Protein AF-A0A7Z9K9P8-F1 (afdb_monomer)

Structure (mmCIF, N/CA/C/O backbone):
data_AF-A0A7Z9K9P8-F1
#
_entry.id   AF-A0A7Z9K9P8-F1
#
loop_
_atom_site.group_PDB
_atom_site.id
_atom_site.type_symbol
_atom_site.label_atom_id
_atom_site.label_alt_id
_atom_site.label_comp_id
_atom_site.label_asym_id
_atom_site.label_entity_id
_atom_site.label_seq_id
_atom_site.pdbx_PDB_ins_code
_atom_site.Cartn_x
_atom_site.Cartn_y
_atom_site.Cartn_z
_atom_site.occupancy
_atom_site.B_iso_or_equiv
_atom_site.auth_seq_id
_atom_site.auth_comp_id
_atom_site.auth_asym_id
_atom_site.auth_atom_id
_atom_site.pdbx_PDB_model_num
ATOM 1 N N . MET A 1 1 ? 4.146 25.898 36.135 1.00 44.81 1 MET A N 1
ATOM 2 C CA . MET A 1 1 ? 5.084 26.473 35.140 1.00 44.81 1 MET A CA 1
ATOM 3 C C . MET A 1 1 ? 5.268 25.605 33.875 1.00 44.81 1 MET A C 1
ATOM 5 O O . MET A 1 1 ? 6.168 25.877 33.100 1.00 44.81 1 MET A O 1
ATOM 9 N N . LEU A 1 2 ? 4.403 24.607 33.607 1.00 42.59 2 LEU A N 1
ATOM 10 C CA . LEU A 1 2 ? 4.581 23.624 32.514 1.00 42.59 2 LEU A CA 1
ATOM 11 C C . LEU A 1 2 ? 3.481 23.648 31.428 1.00 42.59 2 LEU A C 1
ATOM 13 O O . LEU A 1 2 ? 3.519 22.855 30.497 1.00 42.59 2 LEU A O 1
ATOM 17 N N . LEU A 1 3 ? 2.518 24.574 31.511 1.00 40.06 3 LEU A N 1
ATOM 18 C CA . LEU A 1 3 ? 1.342 24.609 30.624 1.00 40.06 3 LEU A CA 1
ATOM 19 C C . LEU A 1 3 ? 1.430 25.613 29.456 1.00 40.06 3 LEU A C 1
ATOM 21 O O . LEU A 1 3 ? 0.512 25.674 28.650 1.00 40.06 3 LEU A O 1
ATOM 25 N N . LYS A 1 4 ? 2.536 26.359 29.304 1.00 44.78 4 LYS A N 1
ATOM 26 C CA . LYS A 1 4 ? 2.727 27.322 28.193 1.00 44.78 4 LYS A CA 1
ATOM 27 C C . LYS A 1 4 ? 3.450 26.760 26.956 1.00 44.78 4 LYS A C 1
ATOM 29 O O . LYS A 1 4 ? 3.577 27.465 25.965 1.00 44.78 4 LYS A O 1
ATOM 34 N N . ALA A 1 5 ? 3.901 25.503 26.972 1.00 44.62 5 ALA A N 1
ATOM 35 C CA . ALA A 1 5 ? 4.662 24.915 25.858 1.00 44.62 5 ALA A CA 1
ATOM 36 C C . ALA A 1 5 ? 3.791 24.312 24.730 1.00 44.62 5 ALA A C 1
ATOM 38 O O . ALA A 1 5 ? 4.327 23.848 23.724 1.00 44.62 5 ALA A O 1
ATOM 39 N N . LEU A 1 6 ? 2.460 24.304 24.880 1.00 45.28 6 LEU A N 1
ATOM 40 C CA . LEU A 1 6 ? 1.527 23.705 23.912 1.00 45.28 6 LEU A CA 1
ATOM 41 C C . LEU A 1 6 ? 0.797 24.711 23.014 1.00 45.28 6 LEU A C 1
ATOM 43 O O . LEU A 1 6 ? 0.073 24.297 22.111 1.00 45.28 6 LEU A O 1
ATOM 47 N N . GLU A 1 7 ? 1.061 26.009 23.149 1.00 47.69 7 GLU A N 1
ATOM 48 C CA . GLU A 1 7 ? 0.763 26.959 22.077 1.00 47.69 7 GLU A CA 1
ATOM 49 C C . GLU A 1 7 ? 1.866 26.858 21.019 1.00 47.69 7 GLU A C 1
ATOM 51 O O . GLU A 1 7 ? 2.781 27.680 20.951 1.00 47.69 7 GLU A O 1
ATOM 56 N N . ARG A 1 8 ? 1.815 25.816 20.179 1.00 53.78 8 ARG A N 1
ATOM 57 C CA . ARG A 1 8 ? 2.626 25.773 18.957 1.00 53.78 8 ARG A CA 1
ATOM 58 C C . ARG A 1 8 ? 2.158 26.902 18.036 1.00 53.78 8 ARG A C 1
ATOM 60 O O . ARG A 1 8 ? 1.353 26.683 17.131 1.00 53.78 8 ARG A O 1
ATOM 67 N N . LYS A 1 9 ? 2.692 28.112 18.235 1.00 54.56 9 LYS A N 1
ATOM 68 C CA . LYS A 1 9 ? 2.815 29.104 17.162 1.00 54.56 9 LYS A CA 1
ATOM 69 C C . LYS A 1 9 ? 3.374 28.355 15.958 1.00 54.56 9 LYS A C 1
ATOM 71 O O . LYS A 1 9 ? 4.370 27.650 16.098 1.00 54.56 9 LYS A O 1
ATOM 76 N N . LYS A 1 10 ? 2.696 28.462 14.813 1.00 56.81 10 LYS A N 1
ATOM 77 C CA . LYS A 1 10 ? 3.129 27.909 13.523 1.00 56.81 10 LYS A CA 1
ATOM 78 C C . LYS A 1 10 ? 4.604 28.288 13.349 1.00 56.81 10 LYS A C 1
ATOM 80 O O . LYS A 1 10 ? 4.901 29.461 13.131 1.00 56.81 10 LYS A O 1
ATOM 85 N N . ALA A 1 11 ? 5.513 27.347 13.596 1.00 57.84 11 ALA A N 1
ATOM 86 C CA . ALA A 1 11 ? 6.936 27.639 13.585 1.00 57.84 11 ALA A CA 1
ATOM 87 C C . ALA A 1 11 ? 7.281 28.064 12.156 1.00 57.84 11 ALA A C 1
ATOM 89 O O . ALA A 1 11 ? 7.045 27.296 11.225 1.00 57.84 11 ALA A O 1
ATOM 90 N N . ARG A 1 12 ? 7.735 29.311 11.979 1.00 62.75 12 ARG A N 1
ATOM 91 C CA . ARG A 1 12 ? 8.287 29.768 10.703 1.00 62.75 12 ARG A CA 1
ATOM 92 C C . ARG A 1 12 ? 9.602 29.022 10.517 1.00 62.75 12 ARG A C 1
ATOM 94 O O . ARG A 1 12 ? 10.593 29.357 11.154 1.00 62.75 12 ARG A O 1
ATOM 101 N N . ASP A 1 13 ? 9.569 27.953 9.739 1.00 73.88 13 ASP A N 1
ATOM 102 C CA . ASP A 1 13 ? 10.764 27.262 9.267 1.00 73.88 13 ASP A CA 1
ATOM 103 C C . ASP A 1 13 ? 11.198 27.824 7.903 1.00 73.88 13 ASP A C 1
ATOM 105 O O . ASP A 1 13 ? 10.474 28.592 7.268 1.00 73.88 13 ASP A O 1
ATOM 109 N N . GLN A 1 14 ? 12.367 27.410 7.416 1.00 66.50 14 GLN A N 1
ATOM 110 C CA . GLN A 1 14 ? 12.880 27.805 6.096 1.00 66.50 14 GLN A CA 1
ATOM 111 C C . GLN A 1 14 ? 11.929 27.461 4.927 1.00 66.50 14 GLN A C 1
ATOM 113 O O . GLN A 1 14 ? 12.012 28.053 3.856 1.00 66.50 14 GLN A O 1
ATOM 118 N N . PHE A 1 15 ? 10.987 26.529 5.121 1.00 65.19 15 PHE A N 1
ATOM 119 C CA . PHE A 1 15 ? 9.972 26.156 4.129 1.00 65.19 15 PHE A CA 1
ATOM 120 C C . PHE A 1 15 ? 8.717 27.036 4.209 1.00 65.19 15 PHE A C 1
ATOM 122 O O . PHE A 1 15 ? 7.869 27.025 3.310 1.00 65.19 15 PHE A O 1
ATOM 129 N N . SER A 1 16 ? 8.560 27.798 5.288 1.00 66.50 16 SER A N 1
ATOM 130 C CA . SER A 1 16 ? 7.449 28.720 5.511 1.00 66.50 16 SER A CA 1
ATOM 131 C C . SER A 1 16 ? 7.547 29.962 4.626 1.00 66.50 16 SER A C 1
ATOM 133 O O . SER A 1 16 ? 6.512 30.549 4.321 1.00 66.50 16 SER A O 1
ATOM 135 N N . GLU A 1 17 ? 8.749 30.293 4.150 1.00 68.75 17 GLU A N 1
ATOM 136 C CA . GLU A 1 17 ? 9.044 31.478 3.330 1.00 68.75 17 GLU A CA 1
ATOM 137 C C . GLU A 1 17 ? 9.094 31.186 1.819 1.00 68.75 17 GLU A C 1
ATOM 139 O O . GLU A 1 17 ? 9.110 32.103 1.006 1.00 68.75 17 GLU A O 1
ATOM 144 N N . GLN A 1 18 ? 9.022 29.915 1.407 1.00 80.50 18 GLN A N 1
ATOM 145 C CA . GLN A 1 18 ? 9.079 29.530 -0.008 1.00 80.50 18 GLN A CA 1
ATOM 146 C C . GLN A 1 18 ? 7.688 29.387 -0.638 1.00 80.50 18 GLN A C 1
ATOM 148 O O . GLN A 1 18 ? 7.289 28.315 -1.103 1.00 80.50 18 GLN A O 1
ATOM 153 N N . ALA A 1 19 ? 6.921 30.480 -0.632 1.00 79.25 19 ALA A N 1
ATOM 154 C CA . ALA A 1 19 ? 5.585 30.523 -1.233 1.00 79.25 19 ALA A CA 1
ATOM 155 C C . ALA A 1 19 ? 5.605 30.148 -2.726 1.00 79.25 19 ALA A C 1
ATOM 157 O O . ALA A 1 19 ? 4.721 29.432 -3.199 1.00 79.25 19 ALA A O 1
ATOM 158 N N . GLU A 1 20 ? 6.645 30.570 -3.446 1.00 81.94 20 GLU A N 1
ATOM 159 C CA . GLU A 1 20 ? 6.825 30.275 -4.866 1.00 81.94 20 GLU A CA 1
ATOM 160 C C . GLU A 1 20 ? 7.109 28.788 -5.118 1.00 81.94 20 GLU A C 1
ATOM 162 O O . GLU A 1 20 ? 6.416 28.162 -5.915 1.00 81.94 20 GLU A O 1
ATOM 167 N N . VAL A 1 21 ? 8.017 28.172 -4.351 1.00 83.62 21 VAL A N 1
ATOM 168 C CA . VAL A 1 21 ? 8.297 26.728 -4.455 1.00 83.62 21 VAL A CA 1
ATOM 169 C C . VAL A 1 21 ? 7.072 25.895 -4.083 1.00 83.62 21 VAL A C 1
ATOM 171 O O . VAL A 1 21 ? 6.762 24.928 -4.773 1.00 83.62 21 VAL A O 1
ATOM 174 N N . LYS A 1 22 ? 6.300 26.285 -3.058 1.00 81.69 22 LYS A N 1
ATOM 175 C CA . LYS A 1 22 ? 5.018 25.624 -2.745 1.00 81.69 22 LYS A CA 1
ATOM 176 C C . LYS A 1 22 ? 4.034 25.705 -3.907 1.00 81.69 22 LYS A C 1
ATOM 178 O O . LYS A 1 22 ? 3.372 24.712 -4.200 1.00 81.69 22 LYS A O 1
ATOM 183 N N . LYS A 1 23 ? 3.948 26.856 -4.577 1.00 83.94 23 LYS A N 1
ATOM 184 C CA . LYS A 1 23 ? 3.098 27.042 -5.760 1.00 83.94 23 LYS A CA 1
ATOM 185 C C . LYS A 1 23 ? 3.571 26.175 -6.931 1.00 83.94 23 LYS A C 1
ATOM 187 O O . LYS A 1 23 ? 2.741 25.538 -7.572 1.00 83.94 23 LYS A O 1
ATOM 192 N N . MET A 1 24 ? 4.882 26.094 -7.168 1.00 85.62 24 MET A N 1
ATOM 193 C CA . MET A 1 24 ? 5.468 25.223 -8.194 1.00 85.62 24 MET A CA 1
ATOM 194 C C . MET A 1 24 ? 5.186 23.745 -7.907 1.00 85.62 24 MET A C 1
ATOM 196 O O . MET A 1 24 ? 4.697 23.041 -8.784 1.00 85.62 24 MET A O 1
ATOM 200 N N . LEU A 1 25 ? 5.423 23.287 -6.673 1.00 82.56 25 LEU A N 1
ATOM 201 C CA . LEU A 1 25 ? 5.146 21.911 -6.250 1.00 82.56 25 LEU A CA 1
ATOM 202 C C . LEU A 1 25 ? 3.655 21.569 -6.353 1.00 82.56 25 LEU A C 1
ATOM 204 O O . LEU A 1 25 ? 3.314 20.478 -6.797 1.00 82.56 25 LEU A O 1
ATOM 208 N N . ALA A 1 26 ? 2.766 22.502 -5.998 1.00 80.38 26 ALA A N 1
ATOM 209 C CA . ALA A 1 26 ? 1.322 22.320 -6.137 1.00 80.38 26 ALA A CA 1
ATOM 210 C C . ALA A 1 26 ? 0.867 22.204 -7.604 1.00 80.38 26 ALA A C 1
ATOM 212 O O . ALA A 1 26 ? -0.160 21.585 -7.873 1.00 80.38 26 ALA A O 1
ATOM 213 N N . GLY A 1 27 ? 1.628 22.772 -8.546 1.00 79.25 27 GLY A N 1
ATOM 214 C CA . GLY A 1 27 ? 1.400 22.629 -9.986 1.00 79.25 27 GLY A CA 1
ATOM 215 C C . GLY A 1 27 ? 1.929 21.320 -10.587 1.00 79.25 27 GLY A C 1
ATOM 216 O O . GLY A 1 27 ? 1.669 21.039 -11.757 1.00 79.25 27 GLY A O 1
ATOM 217 N N . ILE A 1 28 ? 2.666 20.502 -9.824 1.00 79.44 28 ILE A N 1
ATOM 218 C CA . ILE A 1 28 ? 3.122 19.186 -10.285 1.00 79.44 28 ILE A CA 1
ATOM 219 C C . ILE A 1 28 ? 1.962 18.203 -10.158 1.00 79.44 28 ILE A C 1
ATOM 221 O O . ILE A 1 28 ? 1.653 17.696 -9.080 1.00 79.44 28 ILE A O 1
ATOM 225 N N . HIS A 1 29 ? 1.334 17.899 -11.288 1.00 71.69 29 HIS A N 1
ATOM 226 C CA . HIS A 1 29 ? 0.269 16.909 -11.354 1.00 71.69 29 HIS A CA 1
ATOM 227 C C . HIS A 1 29 ? 0.809 15.511 -11.668 1.00 71.69 29 HIS A C 1
ATOM 229 O O . HIS A 1 29 ? 1.752 15.334 -12.447 1.00 71.69 29 HIS A O 1
ATOM 235 N N . ALA A 1 30 ? 0.177 14.498 -11.074 1.00 72.62 30 ALA A N 1
ATOM 236 C CA . ALA A 1 30 ? 0.444 13.108 -11.400 1.00 72.62 30 ALA A CA 1
ATOM 237 C C . ALA A 1 30 ? -0.006 12.819 -12.842 1.00 72.62 30 ALA A C 1
ATOM 239 O O . ALA A 1 30 ? -1.196 12.802 -13.163 1.00 72.62 30 ALA A O 1
ATOM 240 N N . ASN A 1 31 ? 0.966 12.558 -13.710 1.00 84.88 31 ASN A N 1
ATOM 241 C CA . ASN A 1 31 ? 0.758 12.148 -15.094 1.00 84.88 31 ASN A CA 1
ATOM 242 C C . ASN A 1 31 ? 1.193 10.694 -15.271 1.00 84.88 31 ASN A C 1
ATOM 244 O O . ASN A 1 31 ? 2.074 10.218 -14.554 1.00 84.88 31 ASN A O 1
ATOM 248 N N . ASN A 1 32 ? 0.609 10.008 -16.254 1.00 91.00 32 ASN A N 1
ATOM 249 C CA . ASN A 1 32 ? 1.059 8.675 -16.642 1.00 91.00 32 ASN A CA 1
ATOM 250 C C . ASN A 1 32 ? 2.528 8.748 -17.097 1.00 91.00 32 ASN A C 1
ATOM 252 O O . ASN A 1 32 ? 2.847 9.497 -18.021 1.00 91.00 32 ASN A O 1
ATOM 256 N N . LYS A 1 33 ? 3.414 7.962 -16.482 1.00 94.31 33 LYS A N 1
ATOM 257 C CA . LYS A 1 33 ? 4.831 7.864 -16.874 1.00 94.31 33 LYS A CA 1
ATOM 258 C C . LYS A 1 33 ? 5.171 6.445 -17.321 1.00 94.31 33 LYS A C 1
ATOM 260 O O . LYS A 1 33 ? 4.563 5.473 -16.868 1.00 94.31 33 LYS A O 1
ATOM 265 N N . LYS A 1 34 ? 6.160 6.336 -18.205 1.00 96.31 34 LYS A N 1
ATOM 266 C CA . LYS A 1 34 ? 6.784 5.076 -18.609 1.00 96.31 34 LYS A CA 1
ATOM 267 C C . LYS A 1 34 ? 8.296 5.270 -18.625 1.00 96.31 34 LYS A C 1
ATOM 269 O O . LYS A 1 34 ? 8.772 6.234 -19.216 1.00 96.31 34 LYS A O 1
ATOM 274 N N . LEU A 1 35 ? 9.024 4.359 -17.998 1.00 96.69 35 LEU A N 1
ATOM 275 C CA . LEU A 1 35 ? 10.483 4.286 -18.024 1.00 96.69 35 LEU A CA 1
ATOM 276 C C . LEU A 1 35 ? 10.893 2.926 -18.589 1.00 96.69 35 LEU A C 1
ATOM 278 O O . LEU A 1 35 ? 10.185 1.938 -18.401 1.00 96.69 35 LEU A O 1
ATOM 282 N N . SER A 1 36 ? 12.018 2.867 -19.293 1.00 96.69 36 SER A N 1
ATOM 283 C CA . SER A 1 36 ? 12.613 1.606 -19.728 1.00 96.69 36 SER A CA 1
ATOM 284 C C . SER A 1 36 ? 14.124 1.744 -19.848 1.00 96.69 36 SER A C 1
ATOM 286 O O . SER A 1 36 ? 14.617 2.818 -20.185 1.00 96.69 36 SER A O 1
ATOM 288 N N . ASN A 1 37 ? 14.843 0.658 -19.576 1.00 95.25 37 ASN A N 1
ATOM 289 C CA . ASN A 1 37 ? 16.29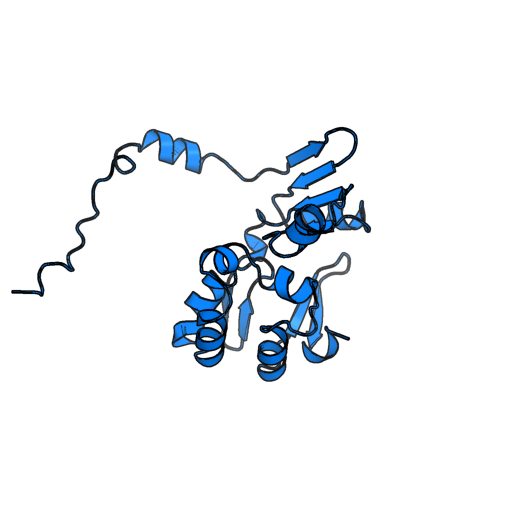7 0.559 -19.723 1.00 95.25 37 ASN A CA 1
ATOM 290 C C . ASN A 1 37 ? 16.715 -0.562 -20.700 1.00 95.25 37 ASN A C 1
ATOM 292 O O . ASN A 1 37 ? 17.848 -1.027 -20.650 1.00 95.25 37 ASN A O 1
ATOM 296 N N . GLY A 1 38 ? 15.792 -1.042 -21.544 1.00 93.12 38 GLY A N 1
ATOM 297 C CA . GLY A 1 38 ? 16.009 -2.160 -22.473 1.00 93.12 38 GLY A CA 1
ATOM 298 C C . GLY A 1 38 ? 15.794 -3.554 -21.869 1.00 93.12 38 GLY A C 1
ATOM 299 O O . GLY A 1 38 ? 15.441 -4.471 -22.602 1.00 93.12 38 GLY A O 1
ATOM 300 N N . ILE A 1 39 ? 15.932 -3.706 -20.549 1.00 93.50 39 ILE A N 1
ATOM 301 C CA . ILE A 1 39 ? 15.740 -4.982 -19.830 1.00 93.50 39 ILE A CA 1
ATOM 302 C C . ILE A 1 39 ? 14.436 -4.966 -19.022 1.00 93.50 39 ILE A C 1
ATOM 304 O O . ILE A 1 39 ? 13.749 -5.977 -18.902 1.00 93.50 39 ILE A O 1
ATOM 308 N N . GLN A 1 40 ? 14.088 -3.805 -18.473 1.00 96.44 40 GLN A N 1
ATOM 309 C CA . GLN A 1 40 ? 12.906 -3.583 -17.658 1.00 96.44 40 GLN A CA 1
ATOM 310 C C . GLN A 1 40 ? 12.069 -2.444 -18.228 1.00 96.44 40 GLN A C 1
ATOM 312 O O . GLN A 1 40 ? 12.575 -1.490 -18.837 1.00 96.44 40 GLN A O 1
ATOM 317 N N . VAL A 1 41 ? 10.771 -2.534 -17.984 1.00 98.00 41 VAL A N 1
ATOM 318 C CA . VAL A 1 41 ? 9.789 -1.499 -18.265 1.00 98.00 41 VAL A CA 1
ATOM 319 C C . VAL A 1 41 ? 9.024 -1.205 -16.978 1.00 98.00 41 VAL A C 1
ATOM 321 O O . VAL A 1 41 ? 8.622 -2.098 -16.233 1.00 98.00 41 VAL A O 1
ATOM 324 N N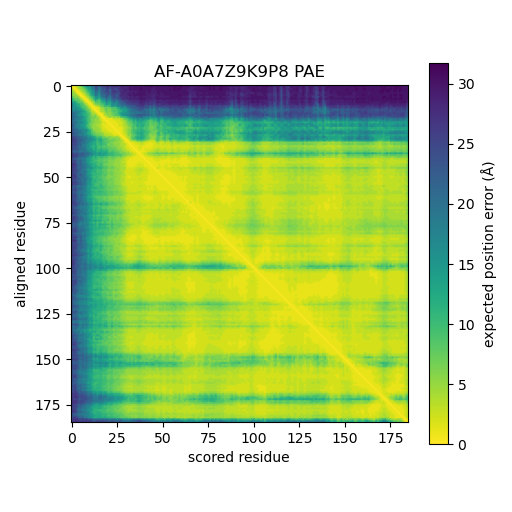 . TYR A 1 42 ? 8.870 0.083 -16.688 1.00 97.88 42 TYR A N 1
ATOM 325 C CA . TYR A 1 42 ? 8.183 0.579 -15.508 1.00 97.88 42 TYR A CA 1
ATOM 326 C C . TYR A 1 42 ? 7.089 1.547 -15.936 1.00 97.88 42 TYR A C 1
ATOM 328 O O . TYR A 1 42 ? 7.354 2.603 -16.518 1.00 97.88 42 TYR A O 1
ATOM 336 N N . HIS A 1 43 ? 5.851 1.185 -15.639 1.00 98.00 43 HIS A N 1
ATOM 337 C CA . HIS A 1 43 ? 4.666 1.985 -15.875 1.00 98.00 43 HIS A CA 1
ATOM 338 C C . HIS A 1 43 ? 4.185 2.616 -14.576 1.00 98.00 43 HIS A C 1
ATOM 340 O O . HIS A 1 43 ? 4.030 1.932 -13.570 1.00 98.00 43 HIS A O 1
ATOM 346 N N . LYS A 1 44 ? 3.861 3.907 -14.616 1.00 96.81 44 LYS A N 1
ATOM 347 C CA . LYS A 1 44 ? 3.318 4.646 -13.475 1.00 96.81 44 LYS A CA 1
ATOM 348 C C . LYS A 1 44 ? 2.054 5.400 -13.889 1.00 96.81 44 LYS A C 1
ATOM 350 O O . LYS A 1 44 ? 2.137 6.575 -14.254 1.00 96.81 44 LYS A O 1
ATOM 355 N N . PRO A 1 45 ? 0.899 4.714 -13.968 1.00 95.69 45 PRO A N 1
ATOM 356 C CA . PRO A 1 45 ? -0.388 5.350 -14.228 1.00 95.69 45 PRO A CA 1
ATOM 357 C C . PRO A 1 45 ? -0.797 6.291 -13.088 1.00 95.69 45 PRO A C 1
ATOM 359 O O . PRO A 1 45 ? -0.618 5.967 -11.919 1.00 95.69 45 PRO A O 1
ATOM 362 N N . SER A 1 46 ? -1.433 7.415 -13.420 1.00 92.00 46 SER A N 1
ATOM 363 C CA . SER A 1 46 ? -1.959 8.364 -12.426 1.00 92.00 46 SER A CA 1
ATOM 364 C C . SER A 1 46 ? -3.453 8.208 -12.127 1.00 92.00 46 SER A C 1
ATOM 366 O O . SER A 1 46 ? -3.985 8.900 -11.267 1.00 92.00 46 SER A O 1
ATOM 368 N N . ARG A 1 47 ? -4.151 7.304 -12.829 1.00 92.19 47 ARG A N 1
ATOM 369 C CA . ARG A 1 47 ? -5.593 7.048 -12.660 1.00 92.19 47 ARG A CA 1
ATOM 370 C C . ARG A 1 47 ? -5.911 5.564 -12.714 1.00 92.19 47 ARG A C 1
ATOM 372 O O . ARG A 1 47 ? -5.286 4.818 -13.479 1.00 92.19 47 ARG A O 1
ATOM 379 N N . LYS A 1 48 ? -6.964 5.149 -12.004 1.00 91.38 48 LYS A N 1
ATOM 380 C CA . LYS A 1 48 ? -7.452 3.758 -11.998 1.00 91.38 48 LYS A CA 1
ATOM 381 C C . LYS A 1 48 ? -7.702 3.193 -13.402 1.00 91.38 48 LYS A C 1
ATOM 383 O O . LYS A 1 48 ? -7.353 2.046 -13.670 1.00 91.38 48 LYS A O 1
ATOM 388 N N . GLN A 1 49 ? -8.294 3.975 -14.306 1.00 91.25 49 GLN A N 1
ATOM 389 C CA . GLN A 1 49 ? -8.608 3.508 -15.662 1.00 91.25 49 GLN A CA 1
ATOM 390 C C . GLN A 1 49 ? -7.343 3.172 -16.465 1.00 91.25 49 GLN A C 1
ATOM 392 O O . GLN A 1 49 ? -7.273 2.101 -17.065 1.00 91.25 49 GLN A O 1
ATOM 397 N N . SER A 1 50 ? -6.325 4.038 -16.412 1.00 93.12 50 SER A N 1
ATOM 398 C CA . SER A 1 50 ? -5.022 3.804 -17.047 1.00 93.12 50 SER A CA 1
ATOM 399 C C . SER A 1 50 ? -4.342 2.554 -16.479 1.00 93.12 50 SER A C 1
ATOM 401 O O . SER A 1 50 ? -3.800 1.744 -17.227 1.00 93.12 50 SER A O 1
ATOM 403 N N . ALA A 1 51 ? -4.412 2.354 -15.158 1.00 94.44 51 ALA A N 1
ATOM 404 C CA . ALA A 1 51 ? -3.861 1.164 -14.515 1.00 94.44 51 ALA A CA 1
ATOM 405 C C . ALA A 1 51 ? -4.553 -0.122 -14.984 1.00 94.44 51 ALA A C 1
ATOM 407 O O . ALA A 1 51 ? -3.882 -1.085 -15.339 1.00 94.44 51 ALA A O 1
ATOM 408 N N . LEU A 1 52 ? -5.887 -0.130 -15.066 1.00 93.00 52 LEU A N 1
ATOM 409 C CA . LEU A 1 52 ? -6.642 -1.286 -15.561 1.00 93.00 52 LEU A CA 1
ATOM 410 C C . LEU A 1 52 ? -6.307 -1.632 -17.016 1.00 93.00 52 LEU A C 1
ATOM 412 O O . LEU A 1 52 ? -6.259 -2.812 -17.360 1.00 93.00 52 LEU A O 1
ATOM 416 N N . GLN A 1 53 ? -6.072 -0.630 -17.865 1.00 93.56 53 GLN A N 1
ATOM 417 C CA . GLN A 1 53 ? -5.628 -0.848 -19.245 1.00 93.56 53 GLN A CA 1
ATOM 418 C C . GLN A 1 53 ? -4.239 -1.495 -19.291 1.00 93.56 53 GLN A C 1
ATOM 420 O O . GLN A 1 53 ? -4.032 -2.443 -20.047 1.00 93.56 53 GLN A O 1
ATOM 425 N N . LEU A 1 54 ? -3.304 -1.028 -18.459 1.00 95.75 54 LEU A N 1
ATOM 426 C CA . LEU A 1 54 ? -1.958 -1.597 -18.368 1.00 95.75 54 LEU A CA 1
ATOM 427 C C . LEU A 1 54 ? -1.973 -3.032 -17.840 1.00 95.75 54 LEU A C 1
ATOM 429 O O . LEU A 1 54 ? -1.343 -3.892 -18.441 1.00 95.75 54 LEU A O 1
ATOM 433 N N . ILE A 1 55 ? -2.737 -3.312 -16.783 1.00 94.50 55 ILE A N 1
ATOM 434 C CA . ILE A 1 55 ? -2.878 -4.663 -16.214 1.00 94.50 55 ILE A CA 1
ATOM 435 C C . ILE A 1 55 ? -3.433 -5.639 -17.262 1.00 94.50 55 ILE A C 1
ATOM 437 O O . ILE A 1 55 ? -2.979 -6.774 -17.353 1.00 94.50 55 ILE A O 1
ATOM 441 N N . GLN A 1 56 ? -4.387 -5.201 -18.090 1.00 92.94 56 GLN A N 1
ATOM 442 C CA . GLN A 1 56 ? -4.914 -6.025 -19.185 1.00 92.94 56 GLN A CA 1
ATOM 443 C C . GLN A 1 56 ? -3.884 -6.254 -20.289 1.00 92.94 56 GLN A C 1
ATOM 445 O O . GLN A 1 56 ? -3.792 -7.355 -20.825 1.00 92.94 56 GLN A O 1
ATOM 450 N N . LYS A 1 57 ? -3.130 -5.211 -20.644 1.00 95.88 57 LYS A N 1
ATOM 451 C CA . LYS A 1 57 ? -2.109 -5.285 -21.690 1.00 95.88 57 LYS A CA 1
ATOM 452 C C . LYS A 1 57 ? -0.911 -6.139 -21.265 1.00 95.88 57 LYS A C 1
ATOM 454 O O . LYS A 1 57 ? -0.327 -6.818 -22.103 1.00 95.88 57 LYS A O 1
ATOM 459 N N . TYR A 1 58 ? -0.576 -6.122 -19.979 1.00 96.38 58 TYR A N 1
ATOM 460 C CA . TYR A 1 58 ? 0.577 -6.800 -19.399 1.00 96.38 58 TYR A CA 1
ATOM 461 C C . TYR A 1 58 ? 0.139 -7.688 -18.222 1.00 96.38 58 TYR A C 1
ATOM 463 O O . TYR A 1 58 ? 0.437 -7.384 -17.068 1.00 96.38 58 TYR A O 1
ATOM 471 N N . PRO A 1 59 ? -0.552 -8.814 -18.481 1.00 94.75 59 PRO A N 1
ATOM 472 C CA . PRO A 1 59 ? -1.133 -9.653 -17.426 1.00 94.75 59 PRO A CA 1
ATOM 473 C C . PRO A 1 59 ? -0.092 -10.327 -16.520 1.00 94.75 59 PRO A C 1
ATOM 475 O O . PRO A 1 59 ? -0.433 -10.786 -15.436 1.00 94.75 59 PRO A O 1
ATOM 478 N N . LYS A 1 60 ? 1.171 -10.397 -16.960 1.00 95.88 60 LYS A N 1
ATOM 479 C CA . LYS A 1 60 ? 2.303 -10.920 -16.178 1.00 95.88 60 LYS A CA 1
ATOM 480 C C . LYS A 1 60 ? 3.095 -9.825 -15.452 1.00 95.88 60 LYS A C 1
ATOM 482 O O . LYS A 1 60 ? 4.081 -10.140 -14.790 1.00 95.88 60 LYS A O 1
ATOM 487 N N . ALA A 1 61 ? 2.717 -8.554 -15.606 1.00 97.12 61 ALA A N 1
ATOM 488 C CA . ALA A 1 61 ? 3.411 -7.462 -14.942 1.00 97.12 61 ALA A CA 1
ATOM 489 C C . ALA A 1 61 ? 3.263 -7.569 -13.424 1.00 97.12 61 ALA A C 1
ATOM 491 O O . ALA A 1 61 ? 2.191 -7.885 -12.904 1.00 97.12 61 ALA A O 1
ATOM 492 N N . THR A 1 62 ? 4.333 -7.249 -12.703 1.00 96.81 62 THR A N 1
ATOM 493 C CA . THR A 1 62 ? 4.261 -7.130 -11.248 1.00 96.81 62 THR A CA 1
ATOM 494 C C . THR A 1 62 ? 3.627 -5.789 -10.895 1.00 96.81 62 THR A C 1
ATOM 496 O O . THR A 1 62 ? 4.154 -4.727 -11.226 1.00 96.81 62 THR A O 1
ATOM 499 N N . ILE A 1 63 ? 2.487 -5.836 -10.209 1.00 96.12 63 ILE A N 1
ATOM 500 C CA . ILE A 1 63 ? 1.817 -4.641 -9.694 1.00 96.12 63 ILE A CA 1
ATOM 501 C C . ILE A 1 63 ? 2.480 -4.248 -8.374 1.00 96.12 63 ILE A C 1
ATOM 503 O O . ILE A 1 63 ? 2.645 -5.083 -7.484 1.00 96.12 63 ILE A O 1
ATOM 507 N N . VAL A 1 64 ? 2.841 -2.975 -8.231 1.00 96.38 64 VAL A N 1
ATOM 508 C CA . VAL A 1 64 ? 3.440 -2.431 -7.008 1.00 96.38 64 VAL A CA 1
ATOM 509 C C . VAL A 1 64 ? 2.691 -1.190 -6.536 1.00 96.38 64 VAL A C 1
ATOM 511 O O . VAL A 1 64 ? 2.103 -0.464 -7.326 1.00 96.38 64 VAL A O 1
ATOM 514 N N . ALA A 1 65 ? 2.716 -0.953 -5.227 1.00 95.56 65 ALA A N 1
ATOM 515 C CA . ALA A 1 65 ? 2.324 0.318 -4.621 1.00 95.56 65 ALA A CA 1
ATOM 516 C C . ALA A 1 65 ? 3.429 0.757 -3.651 1.00 95.56 65 ALA A C 1
ATOM 518 O O . ALA A 1 65 ? 4.367 1.441 -4.034 1.00 95.56 65 ALA A O 1
ATOM 519 N N . GLY A 1 66 ? 3.394 0.255 -2.413 1.00 94.81 66 GLY A N 1
ATOM 520 C CA . GLY A 1 66 ? 4.435 0.501 -1.408 1.00 94.81 66 GLY A CA 1
ATOM 521 C C . GLY A 1 66 ? 5.752 -0.248 -1.616 1.00 94.81 66 GLY A C 1
ATOM 522 O O . GLY A 1 66 ? 6.742 0.074 -0.971 1.00 94.81 66 GLY A O 1
ATOM 523 N N . ALA A 1 67 ? 5.738 -1.283 -2.463 1.00 95.44 67 ALA A N 1
ATOM 524 C CA . ALA A 1 67 ? 6.866 -2.152 -2.808 1.00 95.44 67 ALA A CA 1
ATOM 525 C C . ALA A 1 67 ? 7.606 -2.843 -1.638 1.00 95.44 67 ALA A C 1
ATOM 527 O O . ALA A 1 67 ? 8.607 -3.500 -1.891 1.00 95.44 67 ALA A O 1
ATOM 528 N N . THR A 1 68 ? 7.122 -2.772 -0.391 1.00 94.81 68 THR A N 1
ATOM 529 C CA . THR A 1 68 ? 7.825 -3.313 0.793 1.00 94.81 68 THR A CA 1
ATOM 530 C C . THR A 1 68 ? 8.122 -4.810 0.705 1.00 94.81 68 THR A C 1
ATOM 532 O O . THR A 1 68 ? 9.168 -5.240 1.176 1.00 94.81 68 THR A O 1
ATOM 535 N N . ASP A 1 69 ? 7.249 -5.577 0.049 1.00 92.50 69 ASP A N 1
ATOM 536 C CA . ASP A 1 69 ? 7.435 -7.021 -0.145 1.00 92.50 69 ASP A CA 1
ATOM 537 C C . ASP A 1 69 ? 8.147 -7.315 -1.470 1.00 92.50 69 ASP A C 1
ATOM 539 O O . ASP A 1 69 ? 9.109 -8.076 -1.523 1.00 92.50 69 ASP A O 1
ATOM 543 N N . VAL A 1 70 ? 7.728 -6.653 -2.556 1.00 94.31 70 VAL A N 1
ATOM 544 C CA . VAL A 1 70 ? 8.322 -6.844 -3.891 1.00 94.31 70 VAL A CA 1
ATOM 545 C C . VAL A 1 70 ? 9.802 -6.455 -3.914 1.00 94.31 70 VAL A C 1
ATOM 547 O O . VAL A 1 70 ? 10.593 -7.109 -4.590 1.00 94.31 70 VAL A O 1
ATOM 550 N N . ALA A 1 71 ? 10.215 -5.452 -3.139 1.00 93.50 71 ALA A N 1
ATOM 551 C CA . ALA A 1 71 ? 11.614 -5.054 -3.027 1.00 93.50 71 ALA A CA 1
ATOM 552 C C . ALA A 1 71 ? 12.510 -6.174 -2.471 1.00 93.50 71 ALA A C 1
ATOM 554 O O . ALA A 1 71 ? 13.700 -6.208 -2.788 1.00 93.50 71 ALA A O 1
ATOM 555 N N . LEU A 1 72 ? 11.974 -7.118 -1.689 1.00 94.19 72 LEU A N 1
ATOM 556 C CA . LEU A 1 72 ? 12.743 -8.262 -1.194 1.00 94.19 72 LEU A CA 1
ATOM 557 C C . LEU A 1 72 ? 13.102 -9.239 -2.319 1.00 94.19 72 LEU A C 1
ATOM 559 O O . LEU A 1 72 ? 14.203 -9.779 -2.314 1.00 94.19 72 LEU A O 1
ATOM 563 N N . ARG A 1 73 ? 12.251 -9.395 -3.340 1.00 94.75 73 ARG A N 1
ATOM 564 C CA . ARG A 1 73 ? 12.577 -10.204 -4.531 1.00 94.75 73 ARG A CA 1
ATOM 565 C C . ARG A 1 73 ? 13.828 -9.677 -5.237 1.00 94.75 73 ARG A C 1
ATOM 567 O O . ARG A 1 73 ? 14.709 -10.442 -5.606 1.00 94.75 73 ARG A O 1
ATOM 574 N N . VAL A 1 74 ? 13.955 -8.357 -5.338 1.00 94.62 74 VAL A N 1
ATOM 575 C CA . VAL A 1 74 ? 15.125 -7.716 -5.954 1.00 94.62 74 VAL A CA 1
ATOM 576 C C . VAL A 1 74 ? 16.336 -7.747 -5.017 1.00 94.62 74 VAL A C 1
ATOM 578 O O . VAL A 1 74 ? 17.428 -8.126 -5.419 1.00 94.62 74 VAL A O 1
ATOM 581 N N . THR A 1 75 ? 16.160 -7.358 -3.752 1.00 95.62 75 THR A N 1
ATOM 582 C CA . THR A 1 75 ? 17.285 -7.151 -2.819 1.00 95.62 75 THR A CA 1
ATOM 583 C C . THR A 1 75 ? 17.799 -8.423 -2.149 1.00 95.62 75 THR A C 1
ATOM 585 O O . THR A 1 75 ? 18.932 -8.427 -1.673 1.00 95.62 75 THR A O 1
ATOM 588 N N . LYS A 1 76 ? 16.986 -9.483 -2.076 1.00 95.56 76 LYS A N 1
ATOM 589 C CA . LYS A 1 76 ? 17.351 -10.768 -1.457 1.00 95.56 76 LYS A CA 1
ATOM 590 C C . LYS A 1 76 ? 17.463 -11.900 -2.465 1.00 95.56 76 LYS A C 1
ATOM 592 O O . LYS A 1 76 ? 18.373 -12.707 -2.335 1.00 95.56 76 LYS A O 1
ATOM 597 N N . ASN A 1 77 ? 16.592 -11.934 -3.472 1.00 96.31 77 ASN A N 1
ATOM 598 C CA . ASN A 1 77 ? 16.612 -13.000 -4.479 1.00 96.31 77 ASN A CA 1
ATOM 599 C C . ASN A 1 77 ? 17.309 -12.572 -5.778 1.00 96.31 77 ASN A C 1
ATOM 601 O O . ASN A 1 77 ? 17.378 -13.368 -6.709 1.00 96.31 77 ASN A O 1
ATOM 605 N N . HIS A 1 78 ? 17.807 -11.329 -5.852 1.00 94.94 78 HIS A N 1
ATOM 606 C CA . HIS A 1 78 ? 18.462 -10.767 -7.038 1.00 94.94 78 HIS A CA 1
ATOM 607 C C . HIS A 1 78 ? 17.611 -10.883 -8.314 1.00 94.94 78 HIS A C 1
ATOM 609 O O . HIS A 1 78 ? 18.132 -10.987 -9.424 1.00 94.94 78 HIS A O 1
ATOM 615 N N . GLU A 1 79 ? 16.285 -10.864 -8.159 1.00 96.06 79 GLU A N 1
ATOM 616 C CA . GLU A 1 79 ? 15.354 -11.022 -9.268 1.00 96.06 79 GLU A CA 1
ATOM 617 C C . GLU A 1 79 ? 15.287 -9.747 -10.118 1.00 96.06 79 GLU A C 1
ATOM 619 O O . GLU A 1 79 ? 15.074 -8.643 -9.609 1.00 96.06 79 GLU A O 1
ATOM 624 N N . VAL A 1 80 ? 15.391 -9.907 -11.439 1.00 95.31 80 VAL A N 1
ATOM 625 C CA . VAL A 1 80 ? 15.076 -8.849 -12.402 1.00 95.31 80 VAL A CA 1
ATOM 626 C C . VAL A 1 80 ? 13.591 -8.930 -12.735 1.00 95.31 80 VAL A C 1
ATOM 628 O O . VAL A 1 80 ? 13.150 -9.862 -13.398 1.00 95.31 80 VAL A O 1
ATOM 631 N N . ILE A 1 81 ? 12.816 -7.937 -12.297 1.00 96.50 81 ILE A N 1
ATOM 632 C CA . ILE A 1 81 ? 11.385 -7.848 -12.611 1.00 96.50 81 ILE A CA 1
ATOM 633 C C . ILE A 1 81 ? 11.228 -7.109 -13.950 1.00 96.50 81 ILE A C 1
ATOM 635 O O . ILE A 1 81 ? 11.488 -5.905 -13.986 1.00 96.50 81 ILE A O 1
ATOM 639 N N . PRO A 1 82 ? 10.842 -7.780 -15.051 1.00 96.50 82 PRO A N 1
ATOM 640 C CA . PRO A 1 82 ? 10.916 -7.195 -16.393 1.00 96.50 82 PRO A CA 1
ATOM 641 C C . PRO A 1 82 ? 9.830 -6.146 -16.663 1.00 96.50 82 PRO A C 1
ATOM 643 O O . PRO A 1 82 ? 10.053 -5.218 -17.429 1.00 96.50 82 PRO A O 1
ATOM 646 N N . GLU A 1 83 ? 8.661 -6.272 -16.036 1.00 97.81 83 GLU A N 1
ATOM 647 C CA . GLU A 1 83 ? 7.508 -5.409 -16.297 1.00 97.81 83 GLU A CA 1
ATOM 648 C C . GLU A 1 83 ? 6.834 -5.042 -14.971 1.00 97.81 83 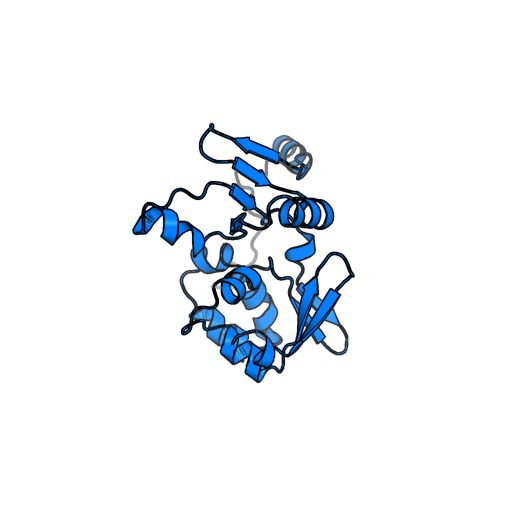GLU A C 1
ATOM 650 O O . GLU A 1 83 ? 6.366 -5.922 -14.237 1.00 97.81 83 GLU A O 1
ATOM 655 N N . ILE A 1 84 ? 6.814 -3.748 -14.645 1.00 98.00 84 ILE A N 1
ATOM 656 C CA . ILE A 1 84 ? 6.310 -3.215 -13.373 1.00 98.00 84 ILE A CA 1
ATOM 657 C C . ILE A 1 84 ? 5.194 -2.207 -13.640 1.00 98.00 84 ILE A C 1
ATOM 659 O O . ILE A 1 84 ? 5.352 -1.294 -14.449 1.00 98.00 84 ILE A O 1
ATOM 663 N N . ILE A 1 85 ? 4.087 -2.323 -12.907 1.00 98.00 85 ILE A N 1
ATOM 664 C CA . ILE A 1 85 ? 3.004 -1.332 -12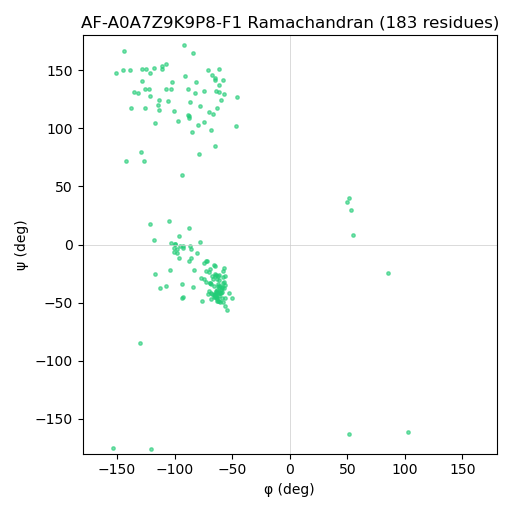.894 1.00 98.00 85 ILE A CA 1
ATOM 665 C C . ILE A 1 85 ? 2.891 -0.754 -11.481 1.00 98.00 85 ILE A C 1
ATOM 667 O O . ILE A 1 85 ? 2.365 -1.409 -10.583 1.00 98.00 85 ILE A O 1
ATOM 671 N N . ASP A 1 86 ? 3.365 0.475 -11.287 1.00 97.44 86 ASP A N 1
ATOM 672 C CA . ASP A 1 86 ? 3.249 1.213 -10.029 1.00 97.44 86 ASP A CA 1
ATOM 673 C C . ASP A 1 86 ? 1.935 1.998 -9.950 1.00 97.44 86 ASP A C 1
ATOM 675 O O . ASP A 1 86 ? 1.733 2.993 -10.648 1.00 97.44 86 ASP A O 1
ATOM 679 N N . ILE A 1 87 ? 1.049 1.557 -9.061 1.00 96.44 87 ILE A N 1
ATOM 680 C CA . ILE A 1 87 ? -0.250 2.178 -8.772 1.00 96.44 87 ILE A CA 1
ATOM 681 C C . ILE A 1 87 ? -0.208 3.115 -7.551 1.00 96.44 87 ILE A C 1
ATOM 683 O O . ILE A 1 87 ? -1.251 3.600 -7.109 1.00 96.44 87 ILE A O 1
ATOM 687 N N . GLY A 1 88 ? 0.976 3.381 -6.995 1.00 94.88 88 GLY A N 1
ATOM 688 C CA . GLY A 1 88 ? 1.190 4.176 -5.785 1.00 94.88 88 GLY A CA 1
ATOM 689 C C . GLY A 1 88 ? 0.793 5.651 -5.899 1.00 94.88 88 GLY A C 1
ATOM 690 O O . GLY A 1 88 ? 0.553 6.286 -4.876 1.00 94.88 88 GLY A O 1
ATOM 691 N N . ASP A 1 89 ? 0.645 6.196 -7.108 1.00 91.25 89 ASP A N 1
ATOM 692 C CA . ASP A 1 89 ? 0.211 7.587 -7.329 1.00 91.25 89 ASP A CA 1
ATOM 693 C C . ASP A 1 89 ? -1.311 7.721 -7.522 1.00 91.25 89 ASP A C 1
ATOM 695 O O . ASP A 1 89 ? -1.819 8.829 -7.665 1.00 91.25 89 ASP A O 1
ATOM 699 N N . ILE A 1 90 ? -2.065 6.619 -7.500 1.00 94.31 90 ILE A N 1
ATOM 700 C CA . ILE A 1 90 ? -3.512 6.650 -7.737 1.00 94.31 90 ILE A CA 1
ATOM 701 C C . ILE A 1 90 ? -4.243 6.981 -6.433 1.00 94.31 90 ILE A C 1
ATOM 703 O O . ILE A 1 90 ? -4.521 6.103 -5.613 1.00 94.31 90 ILE A O 1
ATOM 707 N N . ASP A 1 91 ? -4.584 8.253 -6.243 1.00 92.31 91 ASP A N 1
ATOM 708 C CA . ASP A 1 91 ? -5.210 8.742 -5.005 1.00 92.31 91 ASP A CA 1
ATOM 709 C C . ASP A 1 91 ? -6.584 8.122 -4.725 1.00 92.31 91 ASP A C 1
ATOM 711 O O . ASP A 1 91 ? -6.941 7.881 -3.571 1.00 92.31 91 ASP A O 1
ATOM 715 N N . GLU A 1 92 ? -7.315 7.744 -5.775 1.00 92.00 92 GLU A N 1
ATOM 716 C CA . GLU A 1 92 ? -8.600 7.035 -5.685 1.00 92.00 92 GLU A CA 1
ATOM 717 C C . GLU A 1 92 ? -8.478 5.707 -4.917 1.00 92.00 92 GLU A C 1
ATOM 719 O O . GLU A 1 92 ? -9.441 5.250 -4.301 1.00 92.00 92 GLU A O 1
ATOM 724 N N . LEU A 1 93 ? -7.295 5.079 -4.934 1.00 95.25 93 LEU A N 1
ATOM 725 C CA . LEU A 1 93 ? -7.022 3.838 -4.211 1.00 95.25 93 LEU A CA 1
ATOM 726 C C . LEU A 1 93 ? -6.594 4.076 -2.761 1.00 95.25 93 LEU A C 1
ATOM 728 O O . LEU A 1 93 ? -6.556 3.116 -1.999 1.00 95.25 93 LEU A O 1
ATOM 732 N N . LYS A 1 94 ? -6.277 5.310 -2.359 1.00 96.69 94 LYS A N 1
ATOM 733 C CA . LYS A 1 94 ? -5.774 5.642 -1.013 1.00 96.69 94 LYS A CA 1
ATOM 734 C C . LYS A 1 94 ? -6.865 6.119 -0.060 1.00 96.69 94 LYS A C 1
ATOM 736 O O . LYS A 1 94 ? -6.615 6.245 1.137 1.00 96.69 94 LYS A O 1
ATOM 741 N N . ALA A 1 95 ? -8.053 6.411 -0.584 1.00 95.88 95 ALA A N 1
ATOM 742 C CA . ALA A 1 95 ? -9.143 6.985 0.188 1.00 95.88 95 ALA A CA 1
ATOM 743 C C . ALA A 1 95 ? -9.587 6.062 1.335 1.00 95.88 95 ALA A C 1
ATOM 745 O O . ALA A 1 95 ? -9.756 4.854 1.162 1.00 95.88 95 ALA A O 1
ATOM 746 N N . ILE A 1 96 ? -9.825 6.663 2.500 1.00 97.00 96 ILE A N 1
ATOM 747 C CA . ILE A 1 96 ? -10.477 6.026 3.642 1.00 97.00 96 ILE A CA 1
ATOM 748 C C . ILE A 1 96 ? -11.719 6.850 3.962 1.00 97.00 96 ILE A C 1
ATOM 750 O O . ILE A 1 96 ? -11.637 8.068 4.109 1.00 97.00 96 ILE A O 1
ATOM 754 N N . SER A 1 97 ? -12.874 6.200 4.048 1.00 94.25 97 SER A N 1
ATOM 755 C CA . SER A 1 97 ? -14.142 6.865 4.343 1.00 94.25 97 SER A CA 1
ATOM 756 C C . SER A 1 97 ? -15.049 5.992 5.203 1.00 94.25 97 SER A C 1
ATOM 758 O O . SER A 1 97 ? -14.817 4.796 5.383 1.00 94.25 97 SER A O 1
ATOM 760 N N . ALA A 1 98 ? -16.090 6.606 5.752 1.00 92.12 98 ALA A N 1
ATOM 761 C CA . ALA A 1 98 ? -17.124 5.935 6.519 1.00 92.12 98 ALA A CA 1
ATOM 762 C C . ALA A 1 98 ? -18.492 6.323 5.959 1.00 92.12 98 ALA A C 1
ATOM 764 O O . ALA A 1 98 ? -18.721 7.484 5.619 1.00 92.12 98 ALA A O 1
ATOM 765 N N . ASN A 1 99 ? -19.408 5.365 5.893 1.00 89.62 99 ASN A N 1
ATOM 766 C CA . ASN A 1 99 ? -20.834 5.629 5.731 1.00 89.62 99 ASN A CA 1
ATOM 767 C C . ASN A 1 99 ? -21.603 5.039 6.924 1.00 89.62 99 ASN A C 1
ATOM 769 O O . ASN A 1 99 ? -20.993 4.526 7.860 1.00 89.62 99 ASN A O 1
ATOM 773 N N . LYS A 1 100 ? -22.941 5.116 6.905 1.00 88.69 100 LYS A N 1
ATOM 774 C CA . LYS A 1 100 ? -23.791 4.652 8.018 1.00 88.69 100 LYS A CA 1
ATOM 775 C C . LYS A 1 100 ? -23.573 3.179 8.393 1.00 88.69 100 LYS A C 1
ATOM 777 O O . LYS A 1 100 ? -23.795 2.822 9.541 1.00 88.69 100 LYS A O 1
ATOM 782 N N . ASN A 1 101 ? -23.133 2.354 7.442 1.00 89.38 101 ASN A N 1
ATOM 783 C CA . ASN A 1 101 ? -23.101 0.901 7.592 1.00 89.38 101 ASN A CA 1
ATOM 784 C C . ASN A 1 101 ? -21.681 0.318 7.536 1.00 89.38 101 ASN A C 1
ATOM 786 O O . ASN A 1 101 ? -21.453 -0.766 8.060 1.00 89.38 101 ASN A O 1
ATOM 790 N N . HIS A 1 102 ? -20.732 0.992 6.877 1.00 92.00 102 HIS A N 1
ATOM 791 C CA . HIS A 1 102 ? -19.415 0.431 6.582 1.00 92.00 102 HIS A CA 1
ATOM 792 C C . HIS A 1 102 ? -18.301 1.475 6.635 1.00 92.00 102 HIS A C 1
ATOM 794 O O . HIS A 1 102 ? -18.477 2.634 6.246 1.00 92.00 102 HIS A O 1
ATOM 800 N N . TYR A 1 103 ? -17.111 1.004 7.001 1.00 94.94 103 TYR A N 1
ATOM 801 C CA . TYR A 1 103 ? -15.854 1.666 6.682 1.00 94.94 103 TYR A CA 1
ATOM 802 C C . TYR A 1 103 ? -15.351 1.178 5.325 1.00 94.94 103 TYR A C 1
ATOM 804 O O . TYR A 1 103 ? -15.353 -0.020 5.045 1.00 94.94 103 TYR A O 1
ATOM 812 N N . ILE A 1 104 ? -14.931 2.112 4.480 1.00 95.81 104 ILE A N 1
ATOM 813 C CA . ILE A 1 104 ? -14.390 1.835 3.152 1.00 95.81 104 ILE A CA 1
ATOM 814 C C . ILE A 1 104 ? -12.921 2.231 3.181 1.00 95.81 104 ILE A C 1
ATOM 816 O O . ILE A 1 104 ? -12.595 3.405 3.352 1.00 95.81 104 ILE A O 1
ATOM 820 N N . ILE A 1 105 ? -12.047 1.243 3.011 1.00 96.94 105 ILE A N 1
ATOM 821 C CA . ILE A 1 105 ? -10.597 1.421 2.991 1.00 96.94 105 ILE A CA 1
ATOM 822 C C . ILE A 1 105 ? -10.106 1.066 1.591 1.00 96.94 105 ILE A C 1
ATOM 824 O O . ILE A 1 105 ? -10.306 -0.054 1.120 1.00 96.94 105 ILE A O 1
ATOM 828 N N . GLY A 1 106 ? -9.485 2.025 0.913 1.00 96.88 106 GLY A N 1
ATOM 829 C CA . GLY A 1 106 ? -8.882 1.800 -0.391 1.00 96.88 106 GLY A CA 1
ATOM 830 C C . GLY A 1 106 ? -7.668 0.866 -0.315 1.00 96.88 106 GLY A C 1
ATOM 831 O O . GLY A 1 106 ? -6.901 0.888 0.644 1.00 96.88 106 GLY A O 1
ATOM 832 N N . ALA A 1 107 ? -7.466 0.050 -1.353 1.00 96.00 107 ALA A N 1
ATOM 833 C CA . ALA A 1 107 ? -6.365 -0.916 -1.413 1.00 96.00 107 ALA A CA 1
ATOM 834 C C . ALA A 1 107 ? -4.968 -0.260 -1.376 1.00 96.00 107 ALA A C 1
ATOM 836 O O . ALA A 1 107 ? -4.011 -0.869 -0.914 1.00 96.00 107 ALA A O 1
ATOM 837 N N . GLY A 1 108 ? -4.842 0.981 -1.839 1.00 96.94 108 GLY A N 1
ATOM 838 C CA . GLY A 1 108 ? -3.617 1.778 -1.771 1.00 96.94 108 GLY A CA 1
ATOM 839 C C . GLY A 1 108 ? -3.449 2.561 -0.466 1.00 96.94 108 GLY A C 1
ATOM 840 O O . GLY A 1 108 ? -2.444 3.249 -0.313 1.00 96.94 108 GLY A O 1
ATOM 841 N N . ALA A 1 109 ? -4.400 2.494 0.474 1.00 97.75 109 ALA A N 1
ATOM 842 C CA . ALA A 1 109 ? -4.263 3.160 1.764 1.00 97.75 109 ALA A CA 1
ATOM 843 C C . ALA A 1 109 ? -3.093 2.552 2.548 1.00 97.75 109 ALA A C 1
ATOM 845 O O . ALA A 1 109 ? -2.981 1.326 2.657 1.00 97.75 109 ALA A O 1
ATOM 846 N N . SER A 1 110 ? -2.226 3.408 3.097 1.00 97.88 110 SER A N 1
ATOM 847 C CA . SER A 1 110 ? -1.097 2.944 3.899 1.00 97.88 110 SER A CA 1
ATOM 848 C C . SER A 1 110 ? -1.571 2.382 5.239 1.00 97.88 110 SER A C 1
ATOM 850 O O . SER A 1 110 ? -2.575 2.831 5.807 1.00 97.88 110 SER A O 1
ATOM 852 N N . LEU A 1 111 ? -0.829 1.418 5.782 1.00 97.31 111 LEU A N 1
ATOM 853 C CA . LEU A 1 111 ? -1.132 0.839 7.090 1.00 97.31 111 LEU A CA 1
ATOM 854 C C . LEU A 1 111 ? -1.064 1.891 8.210 1.00 97.31 111 LEU A C 1
ATOM 856 O O . LEU A 1 111 ? -1.821 1.807 9.174 1.00 97.31 111 LEU A O 1
ATOM 860 N N . GLU A 1 112 ? -0.221 2.921 8.080 1.00 98.00 112 GLU A N 1
ATOM 861 C CA . GLU A 1 112 ? -0.172 4.035 9.036 1.00 98.00 112 GLU A CA 1
ATOM 862 C C . GLU A 1 112 ? -1.431 4.916 8.950 1.00 98.00 112 GLU A C 1
ATOM 864 O O . GLU A 1 112 ? -1.971 5.296 9.992 1.00 98.00 112 GLU A O 1
ATOM 869 N N . SER A 1 113 ? -1.950 5.190 7.746 1.00 97.75 113 SER A N 1
ATOM 870 C CA . SER A 1 113 ? -3.217 5.917 7.566 1.00 97.75 113 SER A CA 1
ATOM 871 C C . SER A 1 113 ? -4.404 5.134 8.131 1.00 97.75 113 SER A C 1
ATOM 873 O O . SER A 1 113 ? -5.255 5.710 8.812 1.00 97.75 113 SER A O 1
ATOM 875 N N . ILE A 1 114 ? -4.437 3.816 7.920 1.00 97.38 114 ILE A N 1
ATOM 876 C CA . ILE A 1 114 ? -5.468 2.933 8.487 1.00 97.38 114 ILE A CA 1
ATOM 877 C C . ILE A 1 114 ? -5.358 2.893 10.008 1.00 97.38 114 ILE A C 1
ATOM 879 O O . ILE A 1 114 ? -6.371 3.022 10.697 1.00 97.38 114 ILE A O 1
ATOM 883 N N . LYS A 1 115 ? -4.139 2.794 10.548 1.00 97.44 115 LYS A N 1
ATOM 884 C CA . LYS A 1 115 ? -3.910 2.869 11.991 1.00 97.44 115 LYS A CA 1
ATOM 885 C C . LYS A 1 115 ? -4.479 4.173 12.544 1.00 97.44 115 LYS A C 1
ATOM 887 O O . LYS A 1 115 ? -5.300 4.126 13.452 1.00 97.44 115 LYS A O 1
ATOM 892 N N . ALA A 1 116 ? -4.114 5.324 11.979 1.00 97.12 116 ALA A N 1
ATOM 893 C CA . ALA A 1 116 ? -4.622 6.619 12.431 1.00 97.12 116 ALA A CA 1
ATOM 894 C C . ALA A 1 116 ? -6.161 6.685 12.413 1.00 97.12 116 ALA A C 1
ATOM 896 O O . ALA A 1 116 ? -6.762 7.070 13.414 1.00 97.12 116 ALA A O 1
ATOM 897 N N . PHE A 1 117 ? -6.793 6.230 11.327 1.00 96.31 117 PHE A N 1
ATOM 898 C CA . PHE A 1 117 ? -8.251 6.159 11.200 1.00 96.31 117 PHE A CA 1
ATOM 899 C C . PHE A 1 117 ? -8.903 5.232 12.243 1.00 96.31 117 PHE A C 1
ATOM 901 O O . PHE A 1 117 ? -9.932 5.561 12.834 1.00 96.31 117 PHE A O 1
ATOM 908 N N . SER A 1 118 ? -8.292 4.076 12.500 1.00 95.38 118 SER A N 1
ATOM 909 C CA . SER A 1 118 ? -8.828 3.042 13.391 1.00 95.38 118 SER A CA 1
ATOM 910 C C . SER A 1 118 ? -8.766 3.394 14.880 1.00 95.38 118 SER A C 1
ATOM 912 O O . SER A 1 118 ? -9.448 2.744 15.666 1.00 95.38 118 SER A O 1
ATOM 914 N N . LYS A 1 119 ? -8.003 4.422 15.283 1.00 95.25 119 LYS A N 1
ATOM 915 C CA . LYS A 1 119 ? -7.708 4.728 16.696 1.00 95.25 119 LYS A CA 1
ATOM 916 C C . LYS A 1 119 ? -8.946 4.773 17.595 1.00 95.25 119 LYS A C 1
ATOM 918 O O . LYS A 1 119 ? -8.939 4.183 18.669 1.00 95.25 119 LYS A O 1
ATOM 923 N N . GLU A 1 120 ? -9.998 5.450 17.150 1.00 92.31 120 GLU A N 1
ATOM 924 C CA . GLU A 1 120 ? -11.251 5.587 17.908 1.00 92.31 120 GLU A CA 1
ATOM 925 C C . GLU A 1 120 ? -12.369 4.689 17.374 1.00 92.31 120 GLU A C 1
ATOM 927 O O . GLU A 1 120 ? -13.332 4.408 18.078 1.00 92.31 120 GLU A O 1
ATOM 932 N N . LYS A 1 121 ? -12.266 4.264 16.110 1.00 89.94 121 LYS A N 1
ATOM 933 C CA . LYS A 1 121 ? -13.343 3.564 15.397 1.00 89.94 121 LYS A CA 1
ATOM 934 C C . LYS A 1 121 ? -13.228 2.046 15.487 1.00 89.94 121 LYS A C 1
ATOM 936 O O . LYS A 1 121 ? -14.236 1.354 15.521 1.00 89.94 121 LYS A O 1
ATOM 941 N N . LEU A 1 122 ? -11.998 1.534 15.518 1.00 91.19 122 LEU A N 1
ATOM 942 C CA . LEU A 1 122 ? -11.663 0.111 15.537 1.00 91.19 122 LEU A CA 1
ATOM 943 C C . LEU A 1 122 ? -10.439 -0.115 16.453 1.00 91.19 122 LEU A C 1
ATOM 945 O O . LEU A 1 122 ? -9.344 -0.398 15.957 1.00 91.19 122 LEU A O 1
ATOM 949 N N . PRO A 1 123 ? -10.585 0.002 17.789 1.00 91.19 123 PRO A N 1
ATOM 950 C CA . PRO A 1 123 ? -9.447 -0.010 18.715 1.00 91.19 123 PRO A CA 1
ATOM 951 C C . PRO A 1 123 ? -8.570 -1.269 18.629 1.00 91.19 123 PRO A C 1
ATOM 953 O O . PRO A 1 123 ? -7.358 -1.192 18.820 1.00 91.19 123 PRO A O 1
ATOM 956 N N . SER A 1 124 ? -9.154 -2.427 18.311 1.00 89.94 124 SER A N 1
ATOM 957 C CA . SER A 1 124 ? -8.400 -3.675 18.125 1.00 89.94 124 SER A CA 1
ATOM 958 C C . SER A 1 124 ? -7.494 -3.625 16.892 1.00 89.94 124 SER A C 1
ATOM 960 O O . SER A 1 124 ? -6.326 -3.999 16.978 1.00 89.94 124 SER A O 1
ATOM 962 N N . LEU A 1 125 ? -7.994 -3.087 15.772 1.00 92.75 125 LEU A N 1
ATOM 963 C CA . LEU A 1 125 ? -7.194 -2.874 14.562 1.00 92.75 125 LEU A CA 1
ATOM 964 C C . LEU A 1 125 ? -6.074 -1.857 14.819 1.00 92.75 125 LEU A C 1
ATOM 966 O O . LEU A 1 125 ? -4.940 -2.072 14.398 1.00 92.75 125 LEU A O 1
ATOM 970 N N . TYR A 1 126 ? -6.362 -0.791 15.574 1.00 95.62 126 TYR A N 1
ATOM 971 C CA . TYR A 1 126 ? -5.346 0.181 15.981 1.00 95.62 126 TYR A CA 1
ATOM 972 C C . TYR A 1 126 ? -4.207 -0.475 16.765 1.00 95.62 126 TYR A C 1
ATOM 974 O O . TYR A 1 126 ? -3.041 -0.258 16.440 1.00 95.62 126 TYR A O 1
ATOM 982 N N . LYS A 1 127 ? -4.535 -1.277 17.786 1.00 93.25 127 LYS A N 1
ATOM 983 C CA . LYS A 1 127 ? -3.541 -1.959 18.629 1.00 93.25 127 LYS A CA 1
ATOM 984 C C . LYS A 1 127 ? -2.670 -2.914 17.815 1.00 93.25 127 LYS A C 1
ATOM 986 O O . LYS A 1 127 ? -1.453 -2.884 17.965 1.00 93.25 127 LYS A O 1
ATOM 991 N N . MET A 1 128 ? -3.277 -3.697 16.924 1.00 93.75 128 MET A N 1
ATOM 992 C CA . MET A 1 128 ? -2.554 -4.597 16.022 1.00 93.75 128 MET A CA 1
ATOM 993 C C . MET A 1 128 ? -1.598 -3.818 15.102 1.00 93.75 128 MET A C 1
ATOM 995 O O . MET A 1 128 ? -0.404 -4.105 15.049 1.00 93.75 128 MET A O 1
ATOM 999 N N . LEU A 1 129 ? -2.075 -2.756 14.450 1.00 95.69 129 LEU A N 1
ATOM 1000 C CA . LEU A 1 129 ? -1.230 -1.928 13.585 1.00 95.69 129 LEU A CA 1
ATOM 1001 C C . LEU A 1 129 ? -0.183 -1.108 14.357 1.00 95.69 129 LEU A C 1
ATOM 1003 O O . LEU A 1 129 ? 0.815 -0.692 13.772 1.00 95.69 129 LEU A O 1
ATOM 1007 N N . ALA A 1 130 ? -0.370 -0.853 15.654 1.00 95.06 130 ALA A N 1
ATOM 1008 C CA . ALA A 1 130 ? 0.608 -0.138 16.473 1.00 95.06 130 ALA A CA 1
ATOM 1009 C C . ALA A 1 130 ? 1.911 -0.930 16.662 1.00 95.06 130 ALA A C 1
ATOM 1011 O O . ALA A 1 130 ? 2.971 -0.313 16.768 1.00 95.06 130 ALA A O 1
ATOM 1012 N N . VAL A 1 131 ? 1.831 -2.264 16.644 1.00 93.81 131 VAL A N 1
ATOM 1013 C CA . VAL A 1 131 ? 2.985 -3.173 16.749 1.00 93.81 131 VAL A CA 1
ATOM 1014 C C . VAL A 1 131 ? 3.431 -3.744 15.397 1.00 93.81 131 VAL A C 1
ATOM 1016 O O . VAL A 1 131 ? 4.446 -4.428 15.326 1.00 93.81 131 VAL A O 1
ATOM 1019 N N . PHE A 1 132 ? 2.72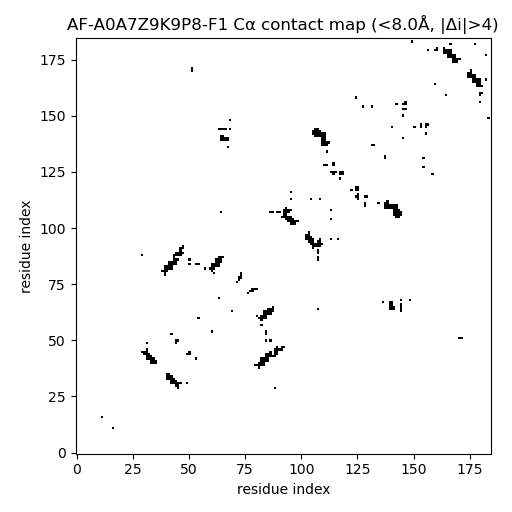1 -3.429 14.308 1.00 92.75 132 PHE A N 1
ATOM 1020 C CA . PHE A 1 132 ? 3.073 -3.874 12.959 1.00 92.75 132 PHE A CA 1
ATOM 1021 C C . PHE A 1 132 ? 4.283 -3.101 12.425 1.00 92.75 132 PHE A C 1
ATOM 1023 O O . PHE A 1 132 ? 4.150 -1.937 12.035 1.00 92.75 132 PHE A O 1
ATOM 1030 N N . GLY A 1 133 ? 5.452 -3.738 12.379 1.00 92.12 133 GLY A N 1
ATOM 1031 C CA . GLY A 1 133 ? 6.673 -3.177 11.797 1.00 92.12 133 GLY A CA 1
ATOM 1032 C C . GLY A 1 133 ? 7.057 -1.782 12.318 1.00 92.12 133 GLY A C 1
ATOM 1033 O O . GLY A 1 133 ? 6.588 -1.294 13.350 1.00 92.12 133 GLY A O 1
ATOM 1034 N N . SER A 1 134 ? 7.928 -1.099 11.576 1.00 95.88 134 SER A N 1
ATOM 1035 C CA . SER A 1 134 ? 8.288 0.290 11.869 1.00 95.88 134 SER A CA 1
ATOM 1036 C C . SER A 1 134 ? 7.272 1.273 11.278 1.00 95.88 134 SER A C 1
ATOM 1038 O O . SER A 1 134 ? 6.489 0.945 10.382 1.00 95.88 134 SER A O 1
ATOM 1040 N N . LYS A 1 135 ? 7.305 2.529 11.738 1.00 96.69 135 LYS A N 1
ATOM 1041 C CA . LYS A 1 135 ? 6.483 3.599 11.149 1.00 96.69 135 LYS A CA 1
ATOM 1042 C C . LYS A 1 135 ? 6.785 3.791 9.657 1.00 96.69 135 LYS A C 1
ATOM 1044 O O . LYS A 1 135 ? 5.870 4.041 8.884 1.00 96.69 135 LYS A O 1
ATOM 1049 N N . GLN A 1 136 ? 8.046 3.645 9.259 1.00 97.00 136 GLN A N 1
ATOM 1050 C CA . GLN A 1 136 ? 8.509 3.754 7.878 1.00 97.00 136 GLN A CA 1
ATOM 1051 C C . GLN A 1 136 ? 7.884 2.663 7.008 1.00 97.00 136 GLN A C 1
ATOM 1053 O O . GLN A 1 136 ? 7.332 2.968 5.953 1.00 97.00 136 GLN A O 1
ATOM 1058 N N . ILE A 1 137 ? 7.889 1.413 7.490 1.00 95.56 137 ILE A N 1
ATOM 1059 C CA . ILE A 1 137 ? 7.223 0.306 6.801 1.00 95.56 137 ILE A CA 1
ATOM 1060 C C . ILE A 1 137 ? 5.728 0.578 6.696 1.00 95.56 137 ILE A C 1
ATOM 1062 O O . ILE A 1 137 ? 5.195 0.518 5.596 1.00 95.56 137 ILE A O 1
ATOM 1066 N N . ARG A 1 138 ? 5.046 0.964 7.781 1.00 97.00 138 ARG A N 1
ATOM 1067 C CA . ARG A 1 138 ? 3.599 1.243 7.730 1.00 97.00 138 ARG A CA 1
ATOM 1068 C C . ARG A 1 138 ? 3.217 2.417 6.833 1.00 97.00 138 ARG A C 1
ATOM 1070 O O . ARG A 1 138 ? 2.085 2.461 6.359 1.00 97.00 138 ARG A O 1
ATOM 1077 N N . GLN A 1 139 ? 4.118 3.372 6.616 1.00 97.31 139 GLN A N 1
ATOM 1078 C CA . GLN A 1 139 ? 3.862 4.508 5.734 1.00 97.31 139 GLN A CA 1
ATOM 1079 C C . GLN A 1 139 ? 3.868 4.103 4.255 1.00 97.31 139 GLN A C 1
ATOM 1081 O O . GLN A 1 139 ? 3.132 4.698 3.469 1.00 97.31 139 GLN A O 1
ATOM 1086 N N . LEU A 1 140 ? 4.682 3.108 3.891 1.00 96.75 140 LEU A N 1
ATOM 1087 C CA . LEU A 1 140 ? 4.791 2.597 2.524 1.00 96.75 140 LEU A CA 1
ATOM 1088 C C . LEU A 1 140 ? 3.865 1.404 2.282 1.00 96.75 140 LEU A C 1
ATOM 1090 O O . LEU A 1 140 ? 3.170 1.365 1.271 1.00 96.75 140 LEU A O 1
ATOM 1094 N N . ALA A 1 141 ? 3.829 0.442 3.203 1.00 96.19 141 ALA A N 1
ATOM 1095 C CA . ALA A 1 141 ? 2.989 -0.742 3.119 1.00 96.19 141 ALA A CA 1
ATOM 1096 C C . ALA A 1 141 ? 1.519 -0.337 2.981 1.00 96.19 141 ALA A C 1
ATOM 1098 O O . ALA A 1 141 ? 1.001 0.464 3.760 1.00 96.19 141 ALA A O 1
ATOM 1099 N N . THR A 1 142 ? 0.854 -0.911 1.983 1.00 97.31 142 THR A N 1
ATOM 1100 C CA . THR A 1 142 ? -0.561 -0.659 1.690 1.00 97.31 142 THR A CA 1
ATOM 1101 C C . THR A 1 142 ? -1.397 -1.865 2.086 1.00 97.31 142 THR A C 1
ATOM 1103 O O . THR A 1 142 ? -0.885 -2.987 2.103 1.00 97.31 142 THR A O 1
ATOM 1106 N N . LEU A 1 143 ? -2.686 -1.662 2.364 1.00 96.06 143 LEU A N 1
ATOM 1107 C CA . LEU A 1 143 ? -3.587 -2.773 2.682 1.00 96.06 143 LEU A CA 1
ATOM 1108 C C . LEU A 1 143 ? -3.655 -3.801 1.546 1.00 96.06 143 LEU A C 1
ATOM 1110 O O . LEU A 1 143 ? -3.533 -4.997 1.777 1.00 96.06 143 LEU A O 1
ATOM 1114 N N . GLY A 1 144 ? -3.800 -3.328 0.309 1.00 95.06 144 GLY A N 1
ATOM 1115 C CA . GLY A 1 144 ? -3.851 -4.169 -0.882 1.00 95.06 144 GLY A CA 1
ATOM 1116 C C . GLY A 1 144 ? -2.537 -4.890 -1.152 1.00 95.06 144 GLY A C 1
ATOM 1117 O O . GLY A 1 144 ? -2.567 -6.040 -1.569 1.00 95.06 144 GLY A O 1
ATOM 1118 N N . GLY A 1 145 ? -1.393 -4.260 -0.871 1.00 94.12 145 GLY A N 1
ATOM 1119 C CA . GLY A 1 145 ? -0.091 -4.924 -0.946 1.00 94.12 145 GLY A CA 1
ATOM 1120 C C . GLY A 1 145 ? 0.056 -6.034 0.094 1.00 94.12 145 GLY A C 1
ATOM 1121 O O . GLY A 1 145 ? 0.468 -7.134 -0.252 1.00 94.12 145 GLY A O 1
ATOM 1122 N N . ASN A 1 146 ? -0.341 -5.774 1.344 1.00 93.00 146 ASN A N 1
ATOM 1123 C CA . ASN A 1 146 ? -0.286 -6.774 2.411 1.00 93.00 146 ASN A CA 1
ATOM 1124 C C . ASN A 1 146 ? -1.194 -7.981 2.116 1.00 93.00 146 ASN A C 1
ATOM 1126 O O . ASN A 1 146 ? -0.764 -9.117 2.283 1.00 93.00 146 ASN A O 1
ATOM 1130 N N . LEU A 1 147 ? -2.406 -7.740 1.602 1.00 92.62 147 LEU A N 1
ATOM 1131 C CA . LEU A 1 147 ? -3.324 -8.803 1.183 1.00 92.62 147 LEU A CA 1
ATOM 1132 C C . LEU A 1 147 ? -2.861 -9.529 -0.086 1.00 92.62 147 LEU A C 1
ATOM 1134 O O . LEU A 1 147 ? -2.945 -10.749 -0.156 1.00 92.62 147 LEU A O 1
ATOM 1138 N N . GLY A 1 148 ? -2.370 -8.795 -1.085 1.00 89.12 148 GLY A N 1
ATOM 1139 C CA . GLY A 1 148 ? -1.925 -9.350 -2.367 1.00 89.12 148 GLY A CA 1
ATOM 1140 C C . GLY A 1 148 ? -0.638 -10.170 -2.272 1.00 89.12 148 GLY A C 1
ATOM 1141 O O . GLY A 1 148 ? -0.419 -11.043 -3.103 1.00 89.12 148 GLY A O 1
ATOM 1142 N N . SER A 1 149 ? 0.186 -9.914 -1.252 1.00 83.81 149 SER A N 1
ATOM 1143 C CA . SER A 1 149 ? 1.333 -10.756 -0.891 1.00 83.81 149 SER A CA 1
ATOM 1144 C C . SER A 1 149 ? 0.900 -12.149 -0.417 1.00 83.81 149 SER A C 1
ATOM 1146 O O . SER A 1 149 ? 1.643 -13.110 -0.587 1.00 83.81 149 SER A O 1
ATOM 1148 N N . ALA A 1 150 ? -0.315 -12.265 0.143 1.00 82.31 150 ALA A N 1
ATOM 1149 C CA . ALA A 1 150 ? -0.908 -13.514 0.624 1.00 82.31 150 ALA A CA 1
ATOM 1150 C C . ALA A 1 150 ? 0.020 -14.323 1.554 1.00 82.31 150 ALA A C 1
ATOM 1152 O O . ALA A 1 150 ? 0.044 -15.550 1.528 1.00 82.31 150 ALA A O 1
ATOM 1153 N N . SER A 1 151 ? 0.795 -13.625 2.389 1.00 84.56 151 SER A N 1
ATOM 1154 C CA . SER A 1 151 ? 1.674 -14.270 3.362 1.00 84.56 151 SER A CA 1
ATOM 1155 C C . SER A 1 151 ? 0.858 -15.113 4.356 1.00 84.56 151 SER A C 1
ATOM 1157 O O . SER A 1 151 ? -0.076 -14.572 4.961 1.00 84.56 151 SER A O 1
ATOM 1159 N N . PRO A 1 152 ? 1.231 -16.385 4.613 1.00 80.69 152 PRO A N 1
ATOM 1160 C CA . PRO A 1 152 ? 0.585 -17.219 5.634 1.00 80.69 152 PRO A CA 1
ATOM 1161 C C . PRO A 1 152 ? 0.634 -16.616 7.044 1.00 80.69 152 PRO A C 1
ATOM 1163 O O . PRO A 1 152 ? -0.193 -16.938 7.890 1.00 80.69 152 PRO A O 1
ATOM 1166 N N . ILE A 1 153 ? 1.595 -15.721 7.288 1.00 82.69 153 ILE A N 1
ATOM 1167 C CA . ILE A 1 153 ? 1.777 -14.992 8.551 1.00 82.69 153 ILE A CA 1
ATOM 1168 C C . ILE A 1 153 ? 1.320 -13.526 8.447 1.00 82.69 153 ILE A C 1
ATOM 1170 O O . ILE A 1 153 ? 1.769 -12.674 9.206 1.00 82.69 153 ILE A O 1
ATOM 1174 N N . GLY A 1 154 ? 0.477 -13.192 7.465 1.00 83.88 154 GLY A N 1
ATOM 1175 C CA . GLY A 1 154 ? -0.016 -11.832 7.256 1.00 83.88 154 GLY A CA 1
ATOM 1176 C C . GLY A 1 154 ? -0.989 -11.387 8.350 1.00 83.88 154 GLY A C 1
ATOM 1177 O O . GLY A 1 154 ? -2.108 -11.885 8.432 1.00 83.88 154 GLY A O 1
ATOM 1178 N N . ASP A 1 155 ? -0.601 -10.388 9.146 1.00 87.62 155 ASP A N 1
ATOM 1179 C CA . ASP A 1 155 ? -1.365 -9.985 10.335 1.00 87.62 155 ASP A CA 1
ATOM 1180 C C . ASP A 1 155 ? -2.739 -9.347 10.043 1.00 87.62 155 ASP A C 1
ATOM 1182 O O . ASP A 1 155 ? -3.642 -9.405 10.879 1.00 87.62 155 ASP A O 1
ATOM 1186 N N . THR A 1 156 ? -2.933 -8.709 8.879 1.00 89.31 156 THR A N 1
ATOM 1187 C CA . THR A 1 156 ? -4.211 -8.022 8.586 1.00 89.31 156 THR A CA 1
ATOM 1188 C C . THR A 1 156 ? -5.328 -8.988 8.194 1.00 89.31 156 THR A C 1
ATOM 1190 O O . THR A 1 156 ? -6.497 -8.721 8.483 1.00 89.31 156 THR A O 1
ATOM 1193 N N . THR A 1 157 ? -4.982 -10.129 7.595 1.00 90.56 157 THR A N 1
ATOM 1194 C CA . THR A 1 157 ? -5.920 -11.164 7.145 1.00 90.56 157 THR A CA 1
ATOM 1195 C C . THR A 1 157 ? -6.853 -11.655 8.258 1.00 90.56 157 THR A C 1
ATOM 1197 O O . THR A 1 157 ? -8.070 -11.524 8.090 1.00 90.56 157 THR A O 1
ATOM 1200 N N . PRO A 1 158 ? -6.363 -12.163 9.411 1.00 90.44 158 PRO A N 1
ATOM 1201 C CA . PRO A 1 158 ? -7.242 -12.670 10.465 1.00 90.44 158 PRO A CA 1
ATOM 1202 C C . PRO A 1 158 ? -8.161 -11.582 11.034 1.00 90.44 158 PRO A C 1
ATOM 1204 O O . PRO A 1 158 ? -9.333 -11.843 11.310 1.00 90.44 158 PRO A O 1
ATOM 1207 N N . VAL A 1 159 ? -7.678 -10.339 11.146 1.00 90.69 159 VAL A N 1
ATOM 1208 C CA . VAL A 1 159 ? -8.492 -9.211 11.625 1.00 90.69 159 VAL A CA 1
ATOM 1209 C C . VAL A 1 159 ? -9.630 -8.904 10.651 1.00 90.69 159 VAL A C 1
ATOM 1211 O O . VAL A 1 159 ? -10.770 -8.714 11.072 1.00 90.69 159 VAL A O 1
ATOM 1214 N N . LEU A 1 160 ? -9.357 -8.890 9.346 1.00 91.94 160 LEU A N 1
ATOM 1215 C CA . LEU A 1 160 ? -10.377 -8.636 8.328 1.00 91.94 160 LEU A CA 1
ATOM 1216 C C . LEU A 1 160 ? -11.405 -9.771 8.226 1.00 91.94 160 LEU A C 1
ATOM 1218 O O . LEU A 1 160 ? -12.585 -9.494 8.006 1.00 91.94 160 LEU A O 1
ATOM 1222 N N . ILE A 1 161 ? -10.993 -11.024 8.437 1.00 92.62 161 ILE A N 1
ATOM 1223 C CA . ILE A 1 161 ? -11.914 -12.167 8.536 1.00 92.62 161 ILE A CA 1
ATOM 1224 C C . ILE A 1 161 ? -12.837 -12.000 9.749 1.00 92.62 161 ILE A C 1
ATOM 1226 O O . ILE A 1 161 ? -14.057 -12.086 9.601 1.00 92.62 161 ILE A O 1
ATOM 1230 N N . ALA A 1 162 ? -12.283 -11.690 10.925 1.00 92.31 162 ALA A N 1
ATOM 1231 C CA . ALA A 1 162 ? -13.063 -11.481 12.148 1.00 92.31 162 ALA A CA 1
ATOM 1232 C C . ALA A 1 162 ? -14.065 -10.320 12.018 1.00 92.31 162 ALA A C 1
ATOM 1234 O O . ALA A 1 162 ? -15.187 -10.397 12.517 1.00 92.31 162 ALA A O 1
ATOM 1235 N N . LEU A 1 163 ? -13.689 -9.265 11.289 1.00 91.38 163 LEU A N 1
ATOM 1236 C CA . LEU A 1 163 ? -14.557 -8.126 10.975 1.00 91.38 163 LEU A CA 1
ATOM 1237 C C . LEU A 1 163 ? -15.565 -8.405 9.848 1.00 91.38 163 LEU A C 1
ATOM 1239 O O . LEU A 1 163 ? -16.310 -7.499 9.476 1.00 91.38 163 LEU A O 1
ATOM 1243 N N . LYS A 1 164 ? -15.598 -9.627 9.293 1.00 93.31 164 LYS A N 1
ATOM 1244 C CA . LYS A 1 164 ? -16.444 -10.013 8.149 1.00 93.31 164 LYS A CA 1
ATOM 1245 C C . LYS A 1 164 ? -16.290 -9.044 6.972 1.00 93.31 164 LYS A C 1
ATOM 1247 O O . LYS A 1 164 ? -17.266 -8.667 6.322 1.00 93.31 164 LYS A O 1
ATOM 1252 N N . ALA A 1 165 ? -15.055 -8.609 6.721 1.00 94.62 165 ALA A N 1
ATOM 1253 C CA . ALA A 1 165 ? -14.762 -7.650 5.671 1.00 94.62 165 ALA A CA 1
ATOM 1254 C C . ALA A 1 165 ? -15.149 -8.198 4.289 1.00 94.62 165 ALA A C 1
ATOM 1256 O O . ALA A 1 165 ? -15.108 -9.404 4.031 1.00 94.62 165 ALA A O 1
ATOM 1257 N N . ILE A 1 166 ? -15.497 -7.283 3.386 1.00 96.19 166 ILE A N 1
ATOM 1258 C CA . ILE A 1 166 ? -15.824 -7.582 1.992 1.00 96.19 166 ILE A CA 1
ATOM 1259 C C . ILE A 1 166 ? -14.751 -6.954 1.107 1.00 96.19 166 ILE A C 1
ATOM 1261 O O . ILE A 1 166 ? -14.534 -5.741 1.147 1.00 96.19 166 ILE A O 1
ATOM 1265 N N . ILE A 1 167 ? -14.120 -7.767 0.268 1.00 95.75 167 ILE A N 1
ATOM 1266 C CA . ILE A 1 167 ? -13.147 -7.329 -0.727 1.00 95.75 167 ILE A CA 1
ATOM 1267 C C . ILE A 1 167 ? -13.878 -6.931 -2.007 1.00 95.75 167 ILE A C 1
ATOM 1269 O O . ILE A 1 167 ? -14.609 -7.720 -2.608 1.00 95.75 167 ILE A O 1
ATOM 1273 N N . VAL A 1 168 ? -13.678 -5.683 -2.429 1.00 95.19 168 VAL A N 1
ATOM 1274 C CA . VAL A 1 168 ? -14.211 -5.145 -3.686 1.00 95.19 168 VAL A CA 1
ATOM 1275 C C . VAL A 1 168 ? -13.128 -5.237 -4.755 1.00 95.19 168 VAL A C 1
ATOM 1277 O O . VAL A 1 168 ? -12.177 -4.457 -4.761 1.00 95.19 168 VAL A O 1
ATOM 1280 N N . ILE A 1 169 ? -13.283 -6.179 -5.681 1.00 92.88 169 ILE A N 1
ATOM 1281 C CA . ILE A 1 169 ? -12.311 -6.445 -6.745 1.00 92.88 169 ILE A CA 1
ATOM 1282 C C . ILE A 1 169 ? -12.804 -5.784 -8.026 1.00 92.88 169 ILE A C 1
ATOM 1284 O O . ILE A 1 169 ? -13.847 -6.157 -8.567 1.00 92.88 169 ILE A O 1
ATOM 1288 N N . GLY A 1 170 ? -12.058 -4.794 -8.512 1.00 88.25 170 GLY A N 1
ATOM 1289 C CA . GLY A 1 170 ? -12.339 -4.129 -9.782 1.00 88.25 170 GLY A CA 1
ATOM 1290 C C . GLY A 1 170 ? -11.810 -4.918 -10.980 1.00 88.25 170 GLY A C 1
ATOM 1291 O O . GLY A 1 170 ? -10.696 -5.430 -10.944 1.00 88.25 170 GLY A O 1
ATOM 1292 N N . GLY A 1 171 ? -12.582 -4.965 -12.065 1.00 82.94 171 GLY A N 1
ATOM 1293 C CA . GLY A 1 171 ? -12.170 -5.545 -13.341 1.00 82.94 171 GLY A CA 1
ATOM 1294 C C . GLY A 1 171 ? -12.906 -4.924 -14.531 1.00 82.94 171 GLY A C 1
ATOM 1295 O O . GLY A 1 171 ? -13.681 -3.979 -14.387 1.00 82.94 171 GLY A O 1
ATOM 1296 N N . LYS A 1 172 ? -12.674 -5.470 -15.733 1.00 76.06 172 LYS A N 1
ATOM 1297 C CA . LYS A 1 172 ? -13.256 -4.968 -16.995 1.00 76.06 172 LYS A CA 1
ATOM 1298 C C . LYS A 1 172 ? -14.789 -4.972 -16.999 1.00 76.06 172 LYS A C 1
ATOM 1300 O O . LYS A 1 172 ? -15.399 -4.066 -17.548 1.00 76.06 172 LYS A O 1
ATOM 1305 N N . LYS A 1 173 ? -15.401 -5.992 -16.388 1.00 81.25 173 LYS A N 1
ATOM 1306 C CA . LYS A 1 173 ? -16.862 -6.176 -16.318 1.00 81.25 173 LYS A CA 1
ATOM 1307 C C . LYS A 1 173 ? -17.504 -5.467 -15.113 1.00 81.25 173 LYS A C 1
ATOM 1309 O O . LYS A 1 173 ? -18.636 -5.772 -14.762 1.00 81.25 173 LYS A O 1
ATOM 1314 N N . GLY A 1 174 ? -16.778 -4.558 -14.460 1.00 85.00 174 GLY A N 1
ATOM 1315 C CA . GLY A 1 174 ? -17.209 -3.899 -13.229 1.00 85.00 174 GLY A CA 1
ATOM 1316 C C . GLY A 1 174 ? -16.531 -4.476 -11.988 1.00 85.00 174 GLY A C 1
ATOM 1317 O O . GLY A 1 174 ? -15.464 -5.086 -12.067 1.00 85.00 174 GLY A O 1
ATOM 1318 N N . ALA A 1 175 ? -17.128 -4.228 -10.824 1.00 90.25 175 ALA A N 1
ATOM 1319 C CA . ALA A 1 175 ? -16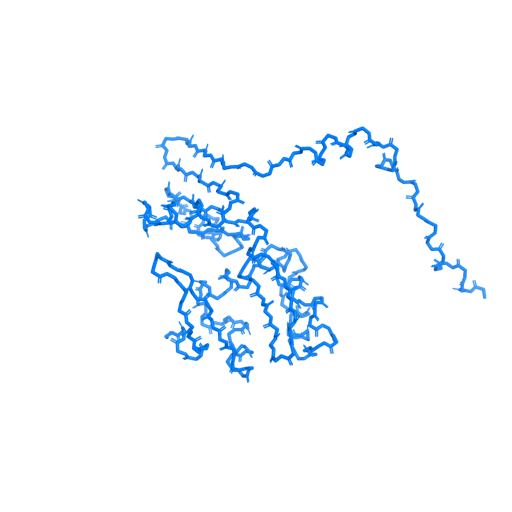.608 -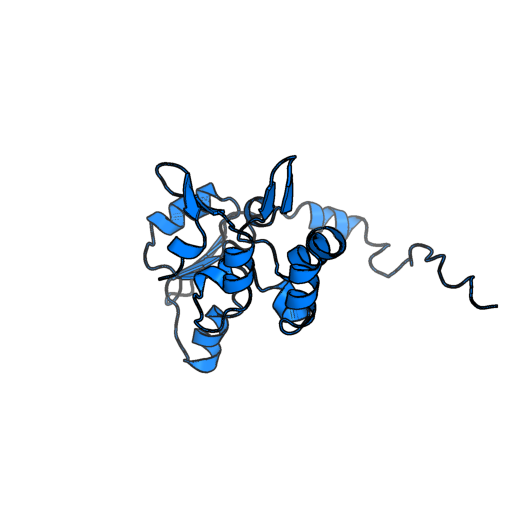4.695 -9.547 1.00 90.25 175 ALA A CA 1
ATOM 1320 C C . ALA A 1 175 ? -17.393 -5.911 -9.049 1.00 90.25 175 ALA A C 1
ATOM 1322 O O . ALA A 1 175 ? -18.620 -5.929 -9.123 1.00 90.25 175 ALA A O 1
ATOM 1323 N N . ARG A 1 176 ? -16.688 -6.892 -8.485 1.00 94.12 176 ARG A N 1
ATOM 1324 C CA . ARG A 1 176 ? -17.293 -7.992 -7.723 1.00 94.12 176 ARG A CA 1
ATOM 1325 C C . ARG A 1 176 ? -16.940 -7.864 -6.247 1.00 94.12 176 ARG A C 1
ATOM 1327 O O . ARG A 1 176 ? -15.892 -7.319 -5.904 1.00 94.12 176 ARG A O 1
ATOM 1334 N N . LYS A 1 177 ? -17.821 -8.366 -5.389 1.00 95.62 177 LYS A N 1
ATOM 1335 C CA . LYS A 1 177 ? -17.642 -8.398 -3.937 1.00 95.62 177 LYS A CA 1
ATOM 1336 C C . LYS A 1 177 ? -17.375 -9.832 -3.505 1.00 95.62 177 LYS A C 1
ATOM 1338 O O . LYS A 1 177 ? -18.072 -10.725 -3.971 1.00 95.62 177 LYS A O 1
ATOM 1343 N N . VAL A 1 178 ? -16.380 -10.030 -2.651 1.00 95.62 178 VAL A N 1
ATOM 1344 C CA . VAL A 1 178 ? -15.990 -11.345 -2.124 1.00 95.62 178 VAL A CA 1
ATOM 1345 C C . VAL A 1 178 ? -15.834 -11.228 -0.611 1.00 95.62 178 VAL A C 1
ATOM 1347 O O . VAL A 1 178 ? -15.166 -10.292 -0.165 1.00 95.62 178 VAL A O 1
ATOM 1350 N N . PRO A 1 179 ? -16.435 -12.112 0.196 1.00 96.25 179 PRO A N 1
ATOM 1351 C CA . PRO A 1 179 ? -16.137 -12.178 1.622 1.00 96.25 179 PRO A CA 1
ATOM 1352 C C . PRO A 1 179 ? -14.646 -12.446 1.862 1.00 96.25 179 PRO A C 1
ATOM 1354 O O . PRO A 1 179 ? -14.037 -13.245 1.159 1.00 96.25 179 PRO A O 1
ATOM 1357 N N . MET A 1 180 ? -14.044 -11.814 2.872 1.00 94.06 180 MET A N 1
ATOM 1358 C CA . MET A 1 180 ? -12.603 -11.957 3.129 1.00 94.06 180 MET A CA 1
ATOM 1359 C C . MET A 1 180 ? -12.161 -13.419 3.329 1.00 94.06 180 MET A C 1
ATOM 1361 O O . MET A 1 180 ? -11.076 -13.791 2.896 1.00 94.06 180 MET A O 1
ATOM 1365 N N . HIS A 1 181 ? -13.004 -14.256 3.938 1.00 92.31 181 HIS A N 1
ATOM 1366 C CA . HIS A 1 181 ? -12.704 -15.672 4.180 1.00 92.31 181 HIS A CA 1
ATOM 1367 C C . HIS A 1 181 ? -12.727 -16.545 2.912 1.00 92.31 181 HIS A C 1
ATOM 1369 O O . HIS A 1 181 ? -12.233 -17.661 2.952 1.00 92.31 181 HIS A O 1
ATOM 1375 N N . GLU A 1 182 ? -13.277 -16.049 1.800 1.00 92.62 182 GLU A N 1
ATOM 1376 C CA . GLU A 1 182 ? -13.227 -16.709 0.484 1.00 92.62 182 GLU A CA 1
ATOM 1377 C C . GLU A 1 182 ? -12.141 -16.105 -0.422 1.00 92.62 182 GLU A C 1
ATOM 1379 O O . 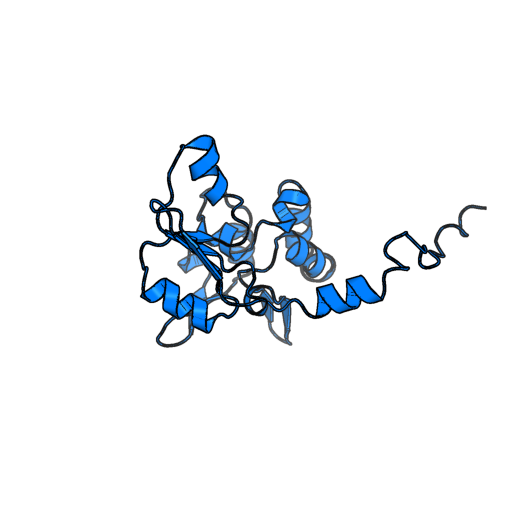GLU A 1 182 ? -11.927 -16.563 -1.544 1.00 92.62 182 GLU A O 1
ATOM 1384 N N . PHE A 1 183 ? -11.494 -15.017 0.012 1.00 88.94 183 PHE A N 1
ATOM 1385 C CA . PHE A 1 183 ? -10.529 -14.289 -0.808 1.00 88.94 183 PHE A CA 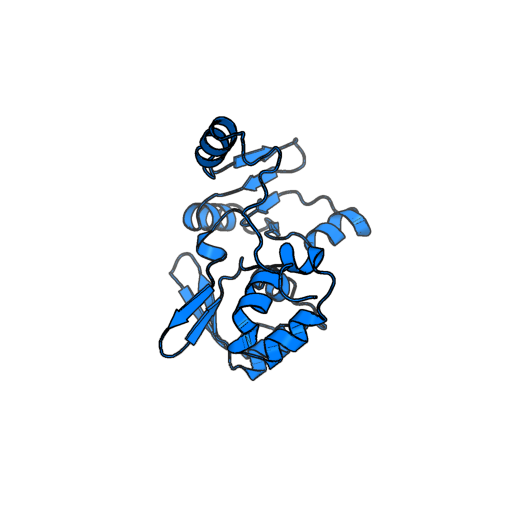1
ATOM 1386 C C . PHE A 1 183 ? -9.123 -14.899 -0.761 1.00 88.94 183 PHE A C 1
ATOM 1388 O O . PHE A 1 183 ? -8.428 -14.875 -1.776 1.00 88.94 183 PHE A O 1
ATOM 1395 N N . ILE A 1 184 ? -8.708 -15.418 0.397 1.00 77.31 184 ILE A N 1
ATOM 1396 C CA . ILE A 1 184 ? -7.417 -16.092 0.578 1.00 77.31 184 ILE A CA 1
ATOM 1397 C C . ILE A 1 184 ? -7.677 -17.596 0.674 1.00 77.31 184 ILE A C 1
ATOM 1399 O O . ILE A 1 184 ? -8.488 -18.014 1.499 1.00 77.31 184 ILE A O 1
ATOM 1403 N N . LEU A 1 185 ? -7.030 -18.359 -0.213 1.00 60.06 185 LEU A N 1
ATOM 1404 C CA . LEU A 1 185 ? -7.094 -19.822 -0.309 1.00 60.06 185 LEU A CA 1
ATOM 1405 C C . LEU A 1 185 ? -5.984 -20.477 0.514 1.00 60.06 185 LEU A C 1
ATOM 1407 O O . LEU A 1 185 ? -4.868 -19.908 0.525 1.00 60.06 185 LEU A O 1
#

Solvent-accessible surface area (backbone atoms only — not comparable to full-atom values): 10885 Å² total; per-residue (Å²): 143,80,81,76,80,76,71,72,65,82,75,83,47,87,75,67,74,39,61,65,59,53,52,55,59,71,66,62,71,81,58,71,46,78,50,69,79,91,71,36,38,40,35,31,32,36,40,71,69,56,41,55,53,47,46,67,75,38,76,84,41,48,76,36,57,45,41,71,66,63,49,43,45,40,76,71,65,67,49,82,73,48,39,37,38,36,51,63,64,22,62,85,32,38,44,71,51,74,59,101,86,48,77,47,74,25,46,55,20,23,44,44,59,50,25,64,64,19,53,86,78,36,53,70,59,18,56,55,47,69,68,47,75,48,73,70,51,21,59,38,33,16,51,38,54,56,58,72,65,62,48,96,83,41,77,63,56,64,54,37,41,75,67,66,33,71,44,78,47,78,55,96,94,45,72,49,77,40,50,41,76,76,68,64,132

Sequence (185 aa):
MLLKALERKKARDQFSEQAEVKKMLAGIHANNKKLSNGIQVYHKPSRKQSALQLIQKYPKATIVAGATDVALRVTKNHEVIPEIIDIGDIDELKAISANKNHYIIGAGASLESIKAFSKEKLPSLYKMLAVFGSKQIRQLATLGGNLGSASPIGDTTPVLIALKAIIVIGGKKGARKVPMHEFIL

Foldseek 3Di:
DPPPPPPPPPDPDPVNPPPVVVVVVVPDDDDWDWDDDPQAIETEHQEPVVLQVVCVVCVPAAEDALCPPVVCCCVPVVDDRRHYYYDNNHVVQQDWDDDPPDTDGGQNHFLLNVLVVCVPPPVVSVVLSVPPDDPSNRRSDGNNNLVVVLDPPRSVLVVQLVVQHWDWDQHPVGTDIDGSVRSRD

Radius of gyration: 19.5 Å; Cα contacts (8 Å, |Δi|>4): 241; chains: 1; bounding box: 42×51×58 Å

Nearest PDB structures (foldseek):
  3nvy-assembly1_B  TM=8.942E-01  e=1.161E-12  Bos taurus
  3amz-assembly1_A  TM=9.031E-01  e=1.216E-11  Bos taurus
  4ytz-assembly1_B  TM=8.989E-01  e=1.294E-11  Rattus norvegicus
  2e3t-assembly1_B  TM=9.003E-01  e=1.558E-11  Rattus norvegicus
  4ytz-assembly1_A  TM=8.961E-01  e=5.363E-11  Rattus norvegicus

Secondary structure (DSSP, 8-state):
--SSTT-------TTTS-HHHHHHHHT-----EEEE-SS-EEEE-SSHHHHHHHHHH-TTPEEESS-TTHHHHHHHH----SEEEE-TT-GGGT-EEE-SS-EEE-TT-BHHHHHHHHHHH-HHHHHHHHHSS-HHHHHH-BHHHHHHTT-TT-THHHHHHHTT-EEEEEETTEEEEEEHHHH--

Mean predicted aligned error: 7.49 Å

pLDDT: mean 88.86, std 12.56, range [40.06, 98.0]